Protein AF-A0A5P2X659-F1 (afdb_monomer)

Secondary structure (DSSP, 8-state):
-PBPPPPPP-TT--S-TTSBPPP---TTSPPPPTTSEEE-TTS-EEEPPSS------TTSPPPBTB-HHHHHHHTTPPPPP---EE-TTT--EESSTTS-HHHHHHHHHHHHHHHPEEEEETTT---TTS---GGGPPTT-EEEE-S-BTTB-SEEEEEEEE-STTS-EEEEEEPPHHHHHHHHHHHHHTT--

Nearest PDB structures (foldseek):
  1nty-assembly1_A  TM=2.775E-01  e=3.473E+00  Homo sapiens

Mean predicted aligned error: 12.76 Å

Sequence (193 aa):
MTKLDPNPRSPHADADPQYRHLFPAPLFFPAPQPGALALTGCMALAVVPDGPLSETSPDGELPEGLCPDCVAVMRGGEPPARPVTTCRVCSERTRHGGLCALCRQDAHETWWPVRADVVLSASDIELEGGDVLLQELAVGDRIEIEKQIGPVAPGLWVVTAVESEDSSRVRVRRLSREEIEALRGSACAQTSE

pLDDT: mean 79.39, std 14.47, range [38.81, 97.88]

Foldseek 3Di:
DDADQFFDDDPLWPDDRQAHFAAPPDPPDPDDDAQFWGQGLLRTTTGHHPDDRDDDDLPDDDHHRHDPQRNCSSVVHHHDDADWDAAPPPRDIDRRDRHHSVRSRVVSVLCRQQPDFDKDFQVQDPDPDPDDRLQPDDFQDKDAACPDGVPHHGAIKTFHAQDDPSSRITTIGHDHPVRVVVVVVVVVVVVPD

Structure (mmCIF, N/CA/C/O backbone):
data_AF-A0A5P2X659-F1
#
_entry.id   AF-A0A5P2X659-F1
#
loop_
_atom_site.group_PDB
_atom_site.id
_atom_site.type_symbol
_atom_site.label_atom_id
_atom_site.label_alt_id
_atom_site.label_comp_id
_atom_site.label_asym_id
_atom_site.label_entity_id
_atom_site.label_seq_id
_atom_site.pdbx_PDB_ins_code
_atom_site.Cartn_x
_atom_site.Cartn_y
_atom_site.Cartn_z
_atom_site.occupancy
_atom_site.B_iso_or_equiv
_atom_site.auth_seq_id
_atom_site.auth_comp_id
_atom_site.auth_asym_id
_atom_site.auth_atom_id
_atom_site.pdbx_PDB_model_num
ATOM 1 N N . MET A 1 1 ? 20.234 -18.737 -0.157 1.00 62.41 1 MET A N 1
ATOM 2 C CA . MET A 1 1 ? 19.973 -17.299 -0.382 1.00 62.41 1 MET A CA 1
ATOM 3 C C . MET A 1 1 ? 18.807 -16.871 0.491 1.00 62.41 1 MET A C 1
ATOM 5 O O . MET A 1 1 ? 17.954 -17.703 0.778 1.00 62.41 1 MET A O 1
ATOM 9 N N . THR A 1 2 ? 18.771 -15.620 0.946 1.00 77.19 2 THR A N 1
ATOM 10 C CA . THR A 1 2 ? 17.618 -15.104 1.699 1.00 77.19 2 THR A CA 1
ATOM 11 C C . THR A 1 2 ? 16.456 -14.894 0.734 1.00 77.19 2 THR A C 1
ATOM 13 O O . THR A 1 2 ? 16.598 -14.170 -0.251 1.00 77.19 2 THR A O 1
ATOM 16 N N . LYS A 1 3 ? 15.319 -15.540 0.995 1.00 84.38 3 LYS A N 1
ATOM 17 C CA . LYS A 1 3 ? 14.071 -15.296 0.269 1.00 84.38 3 LYS A CA 1
ATOM 18 C C . LYS A 1 3 ? 13.361 -14.111 0.911 1.00 84.38 3 LYS A C 1
ATOM 20 O O . LYS A 1 3 ? 13.166 -14.109 2.122 1.00 84.38 3 LYS A O 1
ATOM 25 N N . LEU A 1 4 ? 13.006 -13.111 0.112 1.00 85.75 4 LEU A N 1
ATOM 26 C CA . LEU A 1 4 ? 12.283 -11.942 0.600 1.00 85.75 4 LEU A CA 1
ATOM 27 C C . LEU A 1 4 ? 10.783 -12.215 0.641 1.00 85.75 4 LEU A C 1
ATOM 29 O O . LEU A 1 4 ? 10.212 -12.763 -0.306 1.00 85.75 4 LEU A O 1
ATOM 33 N N . ASP A 1 5 ? 10.147 -11.762 1.718 1.00 88.94 5 ASP A N 1
ATOM 34 C CA . ASP A 1 5 ? 8.694 -11.741 1.799 1.00 88.94 5 ASP A CA 1
ATOM 35 C C . ASP A 1 5 ? 8.111 -10.728 0.800 1.00 88.94 5 ASP A C 1
ATOM 37 O O . ASP A 1 5 ? 8.697 -9.647 0.609 1.00 88.94 5 ASP A O 1
ATOM 41 N N . PRO A 1 6 ? 6.958 -11.046 0.178 1.00 91.44 6 PRO A N 1
ATOM 42 C CA . PRO A 1 6 ? 6.250 -10.129 -0.705 1.00 91.44 6 PRO A CA 1
ATOM 43 C C . PRO A 1 6 ? 5.864 -8.819 -0.019 1.00 91.44 6 PRO A C 1
ATOM 45 O O . PRO A 1 6 ? 5.799 -8.722 1.208 1.00 91.44 6 PRO A O 1
ATOM 48 N N . ASN A 1 7 ? 5.550 -7.801 -0.820 1.00 91.25 7 ASN A N 1
ATOM 49 C CA . ASN A 1 7 ? 5.008 -6.558 -0.279 1.00 91.25 7 ASN A CA 1
ATOM 50 C C . ASN A 1 7 ? 3.661 -6.795 0.420 1.00 91.25 7 ASN A C 1
ATOM 52 O O . ASN A 1 7 ? 2.875 -7.648 -0.013 1.00 91.25 7 ASN A O 1
ATOM 56 N N . PRO A 1 8 ? 3.335 -6.003 1.456 1.00 90.56 8 PRO A N 1
ATOM 57 C CA . PRO A 1 8 ? 2.002 -6.023 2.026 1.00 90.56 8 PRO A CA 1
ATOM 58 C C . PRO A 1 8 ? 0.933 -5.762 0.959 1.00 90.56 8 PRO A C 1
ATOM 60 O O . PRO A 1 8 ? 1.115 -4.980 0.024 1.00 90.56 8 PRO A O 1
ATOM 63 N N . ARG A 1 9 ? -0.214 -6.431 1.093 1.00 91.06 9 ARG A N 1
ATOM 64 C CA . ARG A 1 9 ? -1.310 -6.270 0.133 1.00 91.06 9 ARG A CA 1
ATOM 65 C C . ARG A 1 9 ? -2.029 -4.944 0.344 1.00 91.06 9 ARG A C 1
ATOM 67 O O . ARG A 1 9 ? -2.278 -4.552 1.478 1.00 91.06 9 ARG A O 1
ATOM 74 N N . SER A 1 10 ? -2.460 -4.338 -0.757 1.00 92.00 10 SER A N 1
ATOM 75 C CA . SER A 1 10 ? -3.413 -3.230 -0.785 1.00 92.00 10 SER A CA 1
ATOM 76 C C . SER A 1 10 ? -4.328 -3.371 -2.000 1.00 92.00 10 SER A C 1
ATOM 78 O O . SER A 1 10 ? -3.814 -3.638 -3.085 1.00 92.00 10 SER A O 1
ATOM 80 N N . PRO A 1 11 ? -5.655 -3.168 -1.878 1.00 92.31 11 PRO A N 1
ATOM 81 C CA . PRO A 1 11 ? -6.545 -3.109 -3.038 1.00 92.31 11 PRO A CA 1
ATOM 82 C C . PRO A 1 11 ? -6.257 -1.880 -3.917 1.00 92.31 11 PRO A C 1
ATOM 84 O O . PRO A 1 11 ? -6.719 -1.800 -5.054 1.00 92.31 11 PRO A O 1
ATOM 87 N N . HIS A 1 12 ? -5.486 -0.923 -3.398 1.00 95.38 12 HIS A N 1
ATOM 88 C CA . HIS A 1 12 ? -5.063 0.283 -4.098 1.00 95.38 12 HIS A CA 1
ATOM 89 C C . HIS A 1 12 ? -3.643 0.174 -4.675 1.00 95.38 12 HIS A C 1
ATOM 91 O O . HIS A 1 12 ? -3.250 1.041 -5.456 1.00 95.38 12 HIS A O 1
ATOM 97 N N . ALA A 1 13 ? -2.904 -0.899 -4.374 1.00 95.38 13 ALA A N 1
ATOM 98 C CA . ALA A 1 13 ? -1.688 -1.263 -5.098 1.00 95.38 13 ALA A CA 1
ATOM 99 C C . ALA A 1 13 ? -2.042 -1.869 -6.469 1.00 95.38 13 ALA A C 1
ATOM 101 O O . ALA A 1 13 ? -3.103 -2.471 -6.641 1.00 95.38 13 ALA A O 1
ATOM 102 N N . ASP A 1 14 ? -1.171 -1.693 -7.460 1.00 95.44 14 ASP A N 1
ATOM 103 C CA . ASP A 1 14 ? -1.273 -2.337 -8.783 1.00 95.44 14 ASP A CA 1
ATOM 104 C C . ASP A 1 14 ? -0.012 -3.145 -9.147 1.00 95.44 14 ASP A C 1
ATOM 106 O O . ASP A 1 14 ? 0.144 -3.603 -10.284 1.00 95.44 14 ASP A O 1
ATOM 110 N N . ALA A 1 15 ? 0.886 -3.319 -8.178 1.00 95.38 15 ALA A N 1
ATOM 111 C CA . ALA A 1 15 ? 1.962 -4.293 -8.208 1.00 95.38 15 ALA A CA 1
ATOM 112 C C . ALA A 1 15 ? 1.442 -5.692 -7.847 1.00 95.38 15 ALA A C 1
ATOM 114 O O . ALA A 1 15 ? 0.506 -5.836 -7.059 1.00 95.38 15 ALA A O 1
ATOM 115 N N . ASP A 1 16 ? 2.074 -6.729 -8.398 1.00 94.56 16 ASP A N 1
ATOM 116 C CA . ASP A 1 16 ? 1.732 -8.114 -8.076 1.00 94.56 16 ASP A CA 1
ATOM 117 C C . ASP A 1 16 ? 2.042 -8.421 -6.593 1.00 94.56 16 ASP A C 1
ATOM 119 O O . ASP A 1 16 ? 3.208 -8.353 -6.193 1.00 94.56 16 ASP A O 1
ATOM 123 N N . PRO A 1 17 ? 1.039 -8.781 -5.771 1.00 89.75 17 PRO A N 1
ATOM 124 C CA . PRO A 1 17 ? 1.221 -9.018 -4.342 1.00 89.75 17 PRO A CA 1
ATOM 125 C C . PRO A 1 17 ? 1.980 -10.310 -4.004 1.00 89.75 17 PRO A C 1
ATOM 127 O O . PRO A 1 17 ? 2.199 -10.580 -2.825 1.00 89.75 17 PRO A O 1
ATOM 130 N N . GLN A 1 18 ? 2.312 -11.154 -4.985 1.00 92.88 18 GLN A N 1
ATOM 131 C CA . GLN A 1 18 ? 3.061 -12.395 -4.763 1.00 92.88 18 GLN A CA 1
ATOM 132 C C . GLN A 1 18 ? 4.575 -12.184 -4.711 1.00 92.88 18 GLN A C 1
ATOM 134 O O . GLN A 1 18 ? 5.297 -13.095 -4.308 1.00 92.88 18 GLN A O 1
ATOM 139 N N . TYR A 1 19 ? 5.054 -11.001 -5.094 1.00 94.50 19 TYR A N 1
ATOM 140 C CA . TYR A 1 19 ? 6.475 -10.700 -5.189 1.00 94.50 19 TYR A CA 1
ATOM 141 C C . TYR A 1 19 ? 6.881 -9.541 -4.286 1.00 94.50 19 TYR A C 1
ATOM 143 O O . TYR A 1 19 ? 6.082 -8.668 -3.937 1.00 94.50 19 TYR A O 1
ATOM 151 N N . ARG A 1 20 ? 8.171 -9.514 -3.949 1.00 92.88 20 ARG A N 1
ATOM 152 C CA . ARG A 1 20 ? 8.836 -8.334 -3.410 1.00 92.88 20 ARG A CA 1
ATOM 153 C C . ARG A 1 20 ? 9.219 -7.415 -4.568 1.00 92.88 20 ARG A C 1
ATOM 155 O O . ARG A 1 20 ? 10.013 -7.773 -5.435 1.00 92.88 20 ARG A O 1
ATOM 162 N N . HIS A 1 21 ? 8.656 -6.220 -4.596 1.00 92.25 21 HIS A N 1
ATOM 163 C CA . HIS A 1 21 ? 8.981 -5.173 -5.552 1.00 92.25 21 HIS A CA 1
ATOM 164 C C . HIS A 1 21 ? 10.042 -4.255 -4.965 1.00 92.25 21 HIS A C 1
ATOM 166 O O . HIS A 1 21 ? 9.987 -3.879 -3.793 1.00 92.25 21 HIS A O 1
ATOM 172 N N . LEU A 1 22 ? 11.021 -3.918 -5.797 1.00 79.00 22 LEU A N 1
ATOM 173 C CA . LEU A 1 22 ? 12.128 -3.061 -5.406 1.00 79.00 22 LEU A CA 1
ATOM 174 C C . LEU A 1 22 ? 11.691 -1.606 -5.457 1.00 79.00 22 LEU A C 1
ATOM 176 O O . LEU A 1 22 ? 11.082 -1.159 -6.435 1.00 79.00 22 LEU A O 1
ATOM 180 N N . PHE A 1 23 ? 12.043 -0.882 -4.404 1.00 72.19 23 PHE A N 1
ATOM 181 C CA . PHE A 1 23 ? 11.819 0.546 -4.311 1.00 72.19 23 PHE A CA 1
ATOM 182 C C . PHE A 1 23 ? 13.077 1.262 -4.790 1.00 72.19 23 PHE A C 1
ATOM 184 O O . PHE A 1 23 ? 14.139 1.062 -4.195 1.00 72.19 23 PHE A O 1
ATOM 191 N N . PRO A 1 24 ? 13.000 2.091 -5.841 1.00 62.00 24 PRO A N 1
ATOM 192 C CA . PRO A 1 24 ? 14.060 3.037 -6.106 1.00 62.00 24 PRO A CA 1
ATOM 193 C C . PRO A 1 24 ? 14.053 4.035 -4.945 1.00 62.00 24 PRO A C 1
ATOM 195 O O . PRO A 1 24 ? 13.166 4.878 -4.850 1.00 62.00 24 PRO A O 1
ATOM 198 N N . ALA A 1 25 ? 15.017 3.922 -4.039 1.00 56.09 25 ALA A N 1
ATOM 199 C CA . ALA A 1 25 ? 15.388 5.018 -3.161 1.00 56.09 25 ALA A CA 1
ATOM 200 C C . ALA A 1 25 ? 16.611 5.678 -3.805 1.00 56.09 25 ALA A C 1
ATOM 202 O O . ALA A 1 25 ? 17.727 5.180 -3.645 1.00 56.09 25 ALA A O 1
ATOM 203 N N . PRO A 1 26 ? 16.450 6.752 -4.602 1.00 53.16 26 PRO A N 1
ATOM 204 C CA . PRO A 1 26 ? 17.605 7.552 -4.958 1.00 53.16 26 PRO A CA 1
ATOM 205 C C . PRO A 1 26 ? 18.193 8.090 -3.653 1.00 53.16 26 PRO A C 1
ATOM 207 O O . PRO A 1 26 ? 17.446 8.591 -2.814 1.00 53.16 26 PRO A O 1
ATOM 210 N N . LEU A 1 27 ? 19.519 8.047 -3.514 1.00 54.94 27 LEU A N 1
ATOM 211 C CA . LEU A 1 27 ? 20.291 8.522 -2.350 1.00 54.94 27 LEU A CA 1
ATOM 212 C C . LEU A 1 27 ? 19.954 9.953 -1.865 1.00 54.94 27 LEU A C 1
ATOM 214 O O . LEU A 1 27 ? 20.421 10.362 -0.808 1.00 54.94 27 LEU A O 1
ATOM 218 N N . PHE A 1 28 ? 19.159 10.715 -2.622 1.00 52.16 28 PHE A N 1
ATOM 219 C CA . PHE A 1 28 ? 18.810 12.114 -2.373 1.00 52.16 28 PHE A CA 1
ATOM 220 C C . PHE A 1 28 ? 17.333 12.358 -2.022 1.00 52.16 28 PHE A C 1
ATOM 222 O O . PHE A 1 28 ? 16.962 13.506 -1.789 1.00 52.16 28 PHE A O 1
ATOM 229 N N . PHE A 1 29 ? 16.486 11.323 -1.983 1.00 56.31 29 PHE A N 1
ATOM 230 C CA . PHE A 1 29 ? 15.088 11.451 -1.557 1.00 56.31 29 PHE A CA 1
ATOM 231 C C . PHE A 1 29 ? 14.858 10.729 -0.226 1.00 56.31 29 PHE A C 1
ATOM 233 O O . PHE A 1 29 ? 15.478 9.692 0.018 1.00 56.31 29 PHE A O 1
ATOM 240 N N . PRO A 1 30 ? 13.971 11.251 0.643 1.00 63.84 30 PRO A N 1
ATOM 241 C CA . PRO A 1 30 ? 13.588 10.539 1.853 1.00 63.84 30 PRO A CA 1
ATOM 242 C C . PRO A 1 30 ? 13.015 9.169 1.481 1.00 63.84 30 PRO A C 1
ATOM 244 O O . PRO A 1 30 ? 12.212 9.054 0.551 1.00 63.84 30 PRO A O 1
ATOM 247 N N . ALA A 1 31 ? 13.443 8.132 2.203 1.00 72.25 31 ALA A N 1
ATOM 248 C CA . ALA A 1 31 ? 12.895 6.795 2.032 1.00 72.25 31 ALA A CA 1
ATOM 249 C C . ALA A 1 31 ? 11.373 6.836 2.265 1.00 72.25 31 ALA A C 1
ATOM 251 O O . ALA A 1 31 ? 10.919 7.510 3.198 1.00 72.25 31 ALA A O 1
ATOM 252 N N . PRO A 1 32 ? 10.574 6.155 1.428 1.00 77.62 32 PRO A N 1
ATOM 253 C CA . PRO A 1 32 ? 9.134 6.148 1.604 1.00 77.62 32 PRO A CA 1
ATOM 254 C C . PRO A 1 32 ? 8.781 5.450 2.925 1.00 77.62 32 PRO A C 1
ATOM 256 O O . PRO A 1 32 ? 9.448 4.500 3.338 1.00 77.62 32 PRO A O 1
ATOM 259 N N . GLN A 1 33 ? 7.749 5.950 3.602 1.00 82.62 33 GLN A N 1
ATOM 260 C CA . GLN A 1 33 ? 7.340 5.420 4.901 1.00 82.62 33 GLN A CA 1
ATOM 261 C C . GLN A 1 33 ? 6.769 4.002 4.755 1.00 82.62 33 GLN A C 1
ATOM 263 O O . GLN A 1 33 ? 6.018 3.754 3.804 1.00 82.62 33 GLN A O 1
ATOM 268 N N . PRO A 1 34 ? 7.075 3.080 5.688 1.00 86.62 34 PRO A N 1
ATOM 269 C CA . PRO A 1 34 ? 6.380 1.805 5.775 1.00 86.62 34 PRO A CA 1
ATOM 270 C C . PRO A 1 34 ? 4.862 1.972 5.762 1.00 86.62 34 PRO A C 1
ATOM 272 O O . PRO A 1 34 ? 4.316 2.907 6.347 1.00 86.62 34 PRO A O 1
ATOM 275 N N . GLY A 1 35 ? 4.182 1.082 5.048 1.00 87.12 35 GLY A N 1
ATOM 276 C CA . GLY A 1 35 ? 2.739 1.133 4.873 1.00 87.12 35 GLY A CA 1
ATOM 277 C C . GLY A 1 35 ? 2.232 2.164 3.863 1.00 87.12 35 GLY A C 1
ATOM 278 O O . GLY A 1 35 ? 1.031 2.215 3.663 1.00 87.12 35 GLY A O 1
ATOM 279 N N . ALA A 1 36 ? 3.080 2.959 3.201 1.00 90.81 36 ALA A N 1
ATOM 280 C CA . ALA A 1 36 ? 2.659 3.813 2.083 1.00 90.81 36 ALA A CA 1
ATOM 281 C C . ALA A 1 36 ? 2.704 3.060 0.740 1.00 90.81 36 ALA A C 1
ATOM 283 O O . ALA A 1 36 ? 3.424 2.069 0.608 1.00 90.81 36 ALA A O 1
ATOM 284 N N . LEU A 1 37 ? 2.000 3.540 -0.294 1.00 92.94 37 LEU A N 1
ATOM 285 C CA . LEU A 1 37 ? 2.257 3.112 -1.672 1.00 92.94 37 LEU A CA 1
ATOM 286 C C . LEU A 1 37 ? 3.450 3.879 -2.235 1.00 92.94 37 LEU A C 1
ATOM 288 O O . LEU A 1 37 ? 3.511 5.105 -2.176 1.00 92.94 37 LEU A O 1
ATOM 292 N N . ALA A 1 38 ? 4.368 3.155 -2.864 1.00 91.31 38 ALA A N 1
ATOM 293 C CA . ALA A 1 38 ? 5.489 3.750 -3.573 1.00 91.31 38 ALA A CA 1
ATOM 294 C C . ALA A 1 38 ? 5.652 3.138 -4.963 1.00 91.31 38 ALA A C 1
ATOM 296 O O . ALA A 1 38 ? 5.335 1.967 -5.195 1.00 91.31 38 ALA A O 1
ATOM 297 N N . LEU A 1 39 ? 6.138 3.964 -5.892 1.00 91.38 39 LEU A N 1
ATOM 298 C CA . LEU A 1 39 ? 6.450 3.547 -7.253 1.00 91.38 39 LEU A CA 1
ATOM 299 C C . LEU A 1 39 ? 7.660 2.610 -7.233 1.00 91.38 39 LEU A C 1
ATOM 301 O O . LEU A 1 39 ? 8.653 2.884 -6.564 1.00 91.38 39 LEU A O 1
ATOM 305 N N . THR A 1 40 ? 7.576 1.513 -7.972 1.00 91.81 40 THR A N 1
ATOM 306 C CA . THR A 1 40 ? 8.595 0.462 -8.021 1.00 91.81 40 THR A CA 1
ATOM 307 C C . THR A 1 40 ? 9.366 0.502 -9.338 1.00 91.81 40 THR A C 1
ATOM 309 O O . THR A 1 40 ? 8.977 1.191 -10.285 1.00 91.81 40 THR A O 1
ATOM 312 N N . GLY A 1 41 ? 10.442 -0.285 -9.435 1.00 88.81 41 GLY A N 1
ATOM 313 C CA . GLY A 1 41 ? 11.208 -0.422 -10.681 1.00 88.81 41 GLY A CA 1
ATOM 314 C C . GLY A 1 41 ? 10.352 -0.844 -11.885 1.00 88.81 41 GLY A C 1
ATOM 315 O O . GLY A 1 41 ? 10.545 -0.335 -12.982 1.00 88.81 41 GLY A O 1
ATOM 316 N N . CYS A 1 42 ? 9.336 -1.692 -11.689 1.00 92.88 42 CYS A N 1
ATOM 317 C CA . CYS A 1 42 ? 8.419 -2.114 -12.757 1.00 92.88 42 CYS A CA 1
ATOM 318 C C . CYS A 1 42 ? 7.284 -1.110 -13.051 1.00 92.88 42 CYS A C 1
ATOM 320 O O . CYS A 1 42 ? 6.304 -1.452 -13.725 1.00 92.88 42 CYS A O 1
ATOM 322 N N . MET A 1 43 ? 7.400 0.123 -12.542 1.00 92.06 43 MET A N 1
ATOM 323 C CA . MET A 1 43 ? 6.426 1.212 -12.689 1.00 92.06 43 MET A CA 1
ATOM 324 C C . MET A 1 43 ? 5.044 0.898 -12.095 1.00 92.06 43 MET A C 1
ATOM 326 O O . MET A 1 43 ? 4.046 1.521 -12.465 1.00 92.06 43 MET A O 1
ATOM 330 N N . ALA A 1 44 ? 4.976 -0.071 -11.184 1.00 94.19 44 ALA A N 1
ATOM 331 C CA . ALA A 1 44 ? 3.796 -0.365 -10.385 1.00 94.19 44 ALA A CA 1
ATOM 332 C C . ALA A 1 44 ? 3.867 0.362 -9.037 1.00 94.19 44 ALA A C 1
ATOM 334 O O . ALA A 1 44 ? 4.916 0.858 -8.641 1.00 94.19 44 ALA A O 1
ATOM 335 N N . LEU A 1 45 ? 2.759 0.392 -8.313 1.00 94.50 45 LEU A N 1
ATOM 336 C CA . LEU A 1 45 ? 2.655 0.846 -6.936 1.00 94.50 45 LEU A CA 1
ATOM 337 C C . LEU A 1 45 ? 2.548 -0.370 -6.025 1.00 94.50 45 LEU A C 1
ATOM 339 O O . LEU A 1 45 ? 1.615 -1.167 -6.155 1.00 94.50 45 LEU A O 1
ATOM 343 N N . ALA A 1 46 ? 3.485 -0.485 -5.089 1.00 94.69 46 ALA A N 1
ATOM 344 C CA . ALA A 1 46 ? 3.489 -1.506 -4.047 1.00 94.69 46 ALA A CA 1
ATOM 345 C C . ALA A 1 46 ? 3.495 -0.850 -2.664 1.00 94.69 46 ALA A C 1
ATOM 347 O O . ALA A 1 46 ? 4.010 0.257 -2.504 1.00 94.69 46 ALA A O 1
ATOM 348 N N . VAL A 1 47 ? 2.951 -1.545 -1.664 1.00 92.94 47 VAL A N 1
ATOM 349 C CA . VAL A 1 47 ? 3.018 -1.085 -0.271 1.00 92.94 47 VAL A CA 1
ATOM 350 C C . VAL A 1 47 ? 4.438 -1.261 0.257 1.00 92.94 47 VAL A C 1
ATOM 352 O O . VAL A 1 47 ? 5.026 -2.331 0.083 1.00 92.94 47 VAL A O 1
ATOM 355 N N . VAL A 1 48 ? 4.991 -0.245 0.911 1.00 90.19 48 VAL A N 1
ATOM 356 C CA . VAL A 1 48 ? 6.307 -0.308 1.557 1.00 90.19 48 VAL A CA 1
ATOM 357 C C . VAL A 1 48 ? 6.237 -1.237 2.779 1.00 90.19 48 VAL A C 1
ATOM 359 O O . VAL A 1 48 ? 5.371 -1.048 3.629 1.00 90.19 48 VAL A O 1
ATOM 362 N N . PRO A 1 49 ? 7.097 -2.264 2.882 1.00 86.00 49 PRO A N 1
ATOM 363 C CA . PRO A 1 49 ? 7.132 -3.157 4.037 1.00 86.00 49 PRO A CA 1
ATOM 364 C C . PRO A 1 49 ? 7.775 -2.487 5.261 1.00 86.00 49 PRO A C 1
ATOM 366 O O . PRO A 1 49 ? 8.611 -1.601 5.115 1.00 86.00 49 PRO A O 1
ATOM 369 N N . ASP A 1 50 ? 7.448 -2.982 6.458 1.00 78.31 50 ASP A N 1
ATOM 370 C CA . ASP A 1 50 ? 8.007 -2.505 7.739 1.00 78.31 50 ASP A CA 1
ATOM 371 C C . ASP A 1 50 ? 9.459 -2.951 7.984 1.00 78.31 50 ASP A C 1
ATOM 373 O O . ASP A 1 50 ? 10.163 -2.397 8.826 1.00 78.31 50 ASP A O 1
ATOM 377 N N . GLY A 1 51 ? 9.923 -3.961 7.243 1.00 67.81 51 GLY A N 1
ATOM 378 C CA . GLY A 1 51 ? 11.290 -4.470 7.329 1.00 67.81 51 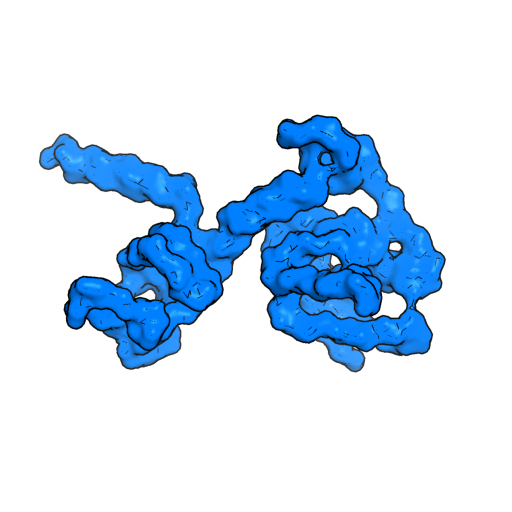GLY A CA 1
ATOM 379 C C . GLY A 1 51 ? 12.300 -3.624 6.543 1.00 67.81 51 GLY A C 1
ATOM 380 O O . GLY A 1 51 ? 11.927 -2.965 5.569 1.00 67.81 51 GLY A O 1
ATOM 381 N N . PRO A 1 52 ? 13.598 -3.693 6.899 1.00 64.00 52 PRO A N 1
ATOM 382 C CA . PRO A 1 52 ? 14.643 -2.968 6.191 1.00 64.00 52 PRO A CA 1
ATOM 383 C C . PRO A 1 52 ? 14.616 -3.307 4.699 1.00 64.00 52 PRO A C 1
ATOM 385 O O . PRO A 1 52 ? 14.510 -4.471 4.293 1.00 64.00 52 PRO A O 1
ATOM 388 N N . LEU A 1 53 ? 14.706 -2.271 3.868 1.00 66.69 53 LEU A N 1
ATOM 389 C CA . LEU A 1 53 ? 14.922 -2.437 2.441 1.00 66.69 53 LEU A CA 1
ATOM 390 C C . LEU A 1 53 ? 16.349 -2.956 2.266 1.00 66.69 53 LEU A C 1
ATOM 392 O O . LEU A 1 53 ? 17.308 -2.237 2.526 1.00 66.69 53 LEU A O 1
ATOM 396 N N . SER A 1 54 ? 16.494 -4.231 1.909 1.00 61.06 54 SER A N 1
ATOM 397 C CA . SER A 1 54 ? 17.812 -4.812 1.666 1.00 61.06 54 SER A CA 1
ATOM 398 C C . SER A 1 54 ? 18.471 -4.093 0.492 1.00 61.06 54 SER A C 1
ATOM 400 O O . SER A 1 54 ? 17.907 -4.066 -0.603 1.00 61.06 54 SER A O 1
ATOM 402 N N . GLU A 1 55 ? 19.655 -3.524 0.713 1.00 57.78 55 GLU A N 1
ATOM 403 C CA . GLU A 1 55 ? 20.480 -2.981 -0.363 1.00 57.78 55 GLU A CA 1
ATOM 404 C C . GLU A 1 55 ? 20.902 -4.132 -1.280 1.00 57.78 55 GLU A C 1
ATOM 406 O O . GLU A 1 55 ? 21.685 -5.006 -0.906 1.00 57.78 55 GLU A O 1
ATOM 411 N N . THR A 1 56 ? 20.340 -4.175 -2.483 1.00 62.97 56 THR A N 1
ATOM 412 C CA . THR A 1 56 ? 20.746 -5.127 -3.517 1.00 62.97 56 THR A CA 1
ATOM 413 C C . THR A 1 56 ? 21.721 -4.449 -4.466 1.00 62.97 56 THR A C 1
ATOM 415 O O . THR A 1 56 ? 21.363 -3.473 -5.123 1.00 62.97 56 THR A O 1
ATOM 418 N N . SER A 1 57 ? 22.947 -4.972 -4.546 1.00 63.19 57 SER A N 1
ATOM 419 C CA . SER A 1 57 ? 23.936 -4.523 -5.531 1.00 63.19 57 SER A CA 1
ATOM 420 C C . SER A 1 57 ? 23.502 -4.930 -6.950 1.00 63.19 57 SER A C 1
ATOM 422 O O . SER A 1 57 ? 23.103 -6.085 -7.128 1.00 63.19 57 SER A O 1
ATOM 424 N N . PRO A 1 58 ? 23.611 -4.047 -7.963 1.00 64.06 58 PRO A N 1
ATOM 425 C CA . PRO A 1 58 ? 23.310 -4.378 -9.360 1.00 64.06 58 PRO A CA 1
ATOM 426 C C . PRO A 1 58 ? 24.144 -5.548 -9.901 1.00 64.06 58 PRO A C 1
ATOM 428 O O . PRO A 1 58 ? 23.645 -6.351 -10.688 1.00 64.06 58 PRO A O 1
ATOM 431 N N . ASP A 1 59 ? 25.391 -5.661 -9.433 1.00 68.31 59 ASP A N 1
ATOM 432 C CA . ASP A 1 59 ? 26.361 -6.678 -9.858 1.00 68.31 59 ASP A CA 1
ATOM 433 C C . ASP A 1 59 ? 26.352 -7.926 -8.953 1.00 68.31 59 ASP A C 1
ATOM 435 O O . ASP A 1 59 ? 27.109 -8.873 -9.169 1.00 68.31 59 ASP A O 1
ATOM 439 N N . GLY A 1 60 ? 25.521 -7.919 -7.907 1.00 71.94 60 GLY A N 1
ATOM 440 C CA . GLY A 1 60 ? 25.421 -8.992 -6.925 1.00 71.94 60 GLY A CA 1
ATOM 441 C C . GLY A 1 60 ? 24.384 -10.055 -7.281 1.00 71.94 60 GLY A C 1
ATOM 442 O O . GLY A 1 60 ? 23.484 -9.859 -8.100 1.00 71.94 60 GLY A O 1
ATOM 443 N N . GLU A 1 61 ? 24.479 -11.199 -6.605 1.00 80.56 61 GLU A N 1
ATOM 444 C CA . GLU A 1 61 ? 23.417 -12.199 -6.635 1.00 80.56 61 GLU A CA 1
ATOM 445 C C . GLU A 1 61 ? 22.170 -11.638 -5.932 1.00 80.56 61 GLU A C 1
ATOM 447 O O . GLU A 1 61 ? 22.219 -11.217 -4.774 1.00 80.56 61 GLU A O 1
ATOM 452 N N . LEU A 1 62 ? 21.051 -11.580 -6.657 1.00 84.00 62 LEU A N 1
ATOM 453 C CA . LEU A 1 62 ? 19.812 -10.987 -6.159 1.00 84.00 62 LEU A CA 1
ATOM 454 C C . LEU A 1 62 ? 19.016 -12.005 -5.330 1.00 84.00 62 LEU A C 1
ATOM 456 O O . LEU A 1 62 ? 18.952 -13.172 -5.714 1.00 84.00 62 LEU A O 1
ATOM 460 N N . PRO A 1 63 ? 18.374 -11.588 -4.226 1.00 84.44 63 PRO A N 1
ATOM 461 C CA . PRO A 1 63 ? 17.599 -12.487 -3.382 1.00 84.44 63 PRO A CA 1
ATOM 462 C C . PRO A 1 63 ? 16.389 -13.082 -4.115 1.00 84.44 63 PRO A C 1
ATOM 464 O O . PRO A 1 63 ? 15.821 -12.488 -5.035 1.00 84.44 63 PRO A O 1
ATOM 467 N N . GLU A 1 64 ? 15.963 -14.260 -3.665 1.00 88.69 64 GLU A N 1
ATOM 468 C CA . GLU A 1 64 ? 14.764 -14.916 -4.187 1.00 88.69 64 GLU A CA 1
ATOM 469 C C . GLU A 1 64 ? 13.488 -14.162 -3.777 1.00 88.69 64 GLU A C 1
ATOM 471 O O . GLU A 1 64 ? 13.438 -13.500 -2.739 1.00 88.69 64 GLU A O 1
ATOM 476 N N . GLY A 1 65 ? 12.422 -14.305 -4.572 1.00 89.81 65 GLY A N 1
ATOM 477 C CA . GLY A 1 65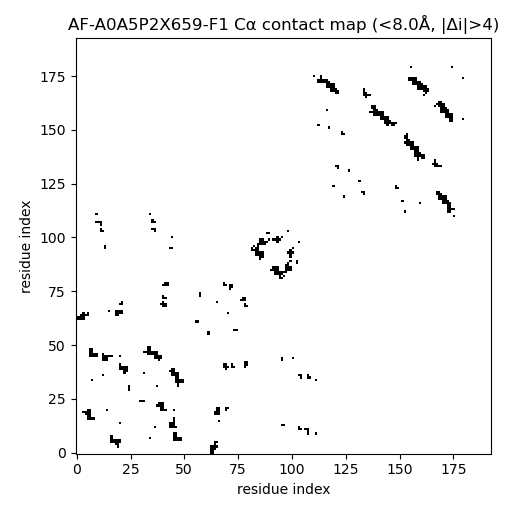 ? 11.112 -13.697 -4.294 1.00 89.81 65 GLY A CA 1
ATOM 478 C C . GLY A 1 65 ? 10.929 -12.281 -4.848 1.00 89.81 65 GLY A C 1
ATOM 479 O O . GLY A 1 65 ? 9.841 -11.716 -4.726 1.00 89.81 65 GLY A O 1
ATOM 480 N N . LEU A 1 66 ? 11.951 -11.716 -5.496 1.00 91.69 66 LEU A N 1
ATOM 481 C CA . LEU A 1 66 ? 11.842 -10.437 -6.194 1.00 91.69 66 LEU A CA 1
ATOM 482 C C . LEU A 1 66 ? 10.944 -10.522 -7.435 1.00 91.69 66 LEU A C 1
ATOM 484 O O . LEU A 1 66 ? 10.914 -11.532 -8.139 1.00 91.69 66 LEU A O 1
ATOM 488 N N . CYS A 1 67 ? 10.248 -9.425 -7.732 1.00 94.31 67 CYS A N 1
ATOM 489 C CA . CYS A 1 67 ? 9.474 -9.273 -8.959 1.00 94.31 67 CYS A CA 1
ATOM 490 C C . CYS A 1 67 ? 10.405 -9.360 -10.186 1.00 94.31 67 CYS A C 1
ATOM 492 O O . CYS A 1 67 ? 11.349 -8.564 -10.271 1.00 94.31 67 CYS A O 1
ATOM 494 N N . PRO A 1 68 ? 10.133 -10.255 -11.157 1.00 93.94 68 PRO A N 1
ATOM 495 C CA . PRO A 1 68 ? 10.973 -10.417 -12.345 1.00 93.94 68 PRO A CA 1
ATOM 496 C C . PRO A 1 68 ? 11.179 -9.122 -13.142 1.00 93.94 68 PRO A C 1
ATOM 498 O O . PRO A 1 68 ? 12.295 -8.834 -13.568 1.00 93.94 68 PRO A O 1
ATOM 501 N N . ASP A 1 69 ? 10.138 -8.297 -13.272 1.00 94.75 69 ASP A N 1
ATOM 502 C CA . ASP A 1 69 ? 10.220 -7.020 -13.990 1.00 94.75 69 ASP A CA 1
ATOM 503 C C . ASP A 1 69 ? 11.098 -6.003 -13.249 1.00 94.75 69 ASP A C 1
ATOM 505 O O . ASP A 1 69 ? 11.875 -5.276 -13.863 1.00 94.75 69 ASP A O 1
ATOM 509 N N . CYS A 1 70 ? 11.023 -5.965 -11.913 1.00 91.75 70 CYS A N 1
ATOM 510 C CA . CYS A 1 70 ? 11.899 -5.100 -11.118 1.00 91.75 70 CYS A CA 1
ATOM 511 C C . CYS A 1 70 ? 13.366 -5.537 -11.233 1.00 91.75 70 CYS A C 1
ATOM 513 O O . CYS A 1 70 ? 14.253 -4.690 -11.321 1.00 91.75 70 CYS A O 1
ATOM 515 N N . VAL A 1 71 ? 13.621 -6.850 -11.260 1.00 90.69 71 VAL A N 1
ATOM 516 C CA . VAL A 1 71 ? 14.962 -7.408 -11.486 1.00 90.69 71 VAL A CA 1
ATOM 517 C C . VAL A 1 71 ? 15.490 -7.026 -12.869 1.00 90.69 71 VAL A C 1
ATOM 519 O O . VAL A 1 71 ? 16.646 -6.622 -12.983 1.00 90.69 71 VAL A O 1
ATOM 522 N N . ALA A 1 72 ? 14.656 -7.115 -13.909 1.00 91.06 72 ALA A N 1
ATOM 523 C CA . ALA A 1 72 ? 15.034 -6.714 -15.261 1.00 91.06 72 ALA A CA 1
ATOM 524 C C . ALA A 1 72 ? 15.437 -5.232 -15.319 1.00 91.06 72 ALA A C 1
ATOM 526 O O . ALA A 1 72 ? 16.489 -4.907 -15.866 1.00 91.06 72 ALA A O 1
ATOM 527 N N . VAL A 1 73 ? 14.658 -4.351 -14.683 1.00 89.88 73 VAL A N 1
ATOM 528 C CA . VAL A 1 73 ? 14.952 -2.910 -14.621 1.00 89.88 73 VAL A CA 1
ATOM 529 C C . VAL A 1 73 ? 16.239 -2.617 -13.851 1.00 89.88 73 VAL A C 1
ATOM 531 O O . VAL A 1 73 ? 17.064 -1.839 -14.323 1.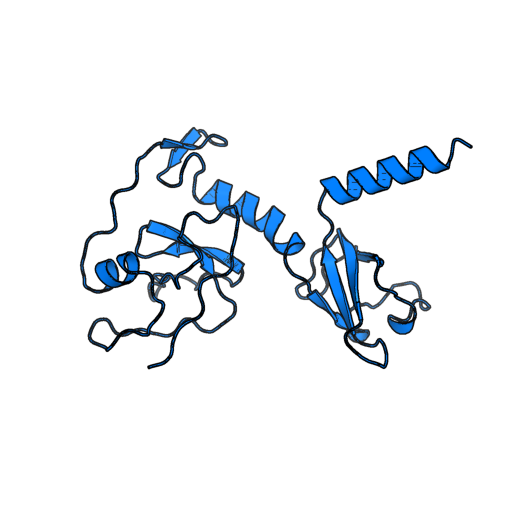00 89.88 73 VAL A O 1
ATOM 534 N N . MET A 1 74 ? 16.479 -3.276 -12.712 1.00 85.56 74 MET A N 1
ATOM 535 C CA . MET A 1 74 ? 17.744 -3.107 -11.977 1.00 85.56 74 MET A CA 1
ATOM 536 C C . MET A 1 74 ? 18.978 -3.519 -12.782 1.00 85.56 74 MET A C 1
ATOM 538 O O . MET A 1 74 ? 20.054 -2.967 -12.573 1.00 85.56 74 MET A O 1
ATOM 542 N N . ARG A 1 75 ? 18.829 -4.461 -13.716 1.00 87.25 75 ARG A N 1
ATOM 543 C CA . ARG A 1 75 ? 19.896 -4.895 -14.630 1.00 87.25 75 ARG A CA 1
ATOM 544 C C . ARG A 1 75 ? 20.021 -4.012 -15.879 1.00 87.25 75 ARG A C 1
ATOM 546 O O . ARG A 1 75 ? 20.687 -4.402 -16.834 1.00 87.25 75 ARG A O 1
ATOM 553 N N . GLY A 1 76 ? 19.378 -2.844 -15.889 1.00 87.88 76 GLY A N 1
ATOM 554 C CA . GLY A 1 76 ? 19.416 -1.884 -16.994 1.00 87.88 76 GLY A CA 1
ATOM 555 C C . GLY A 1 76 ? 18.371 -2.122 -18.087 1.00 87.88 76 GLY A C 1
ATOM 556 O O . GLY A 1 76 ? 18.456 -1.503 -19.144 1.00 87.88 76 GLY A O 1
ATOM 557 N N . GLY A 1 77 ? 17.400 -3.012 -17.862 1.00 90.44 77 GLY A N 1
ATOM 558 C CA . GLY A 1 77 ? 16.258 -3.195 -18.756 1.00 90.44 77 GLY A CA 1
ATOM 559 C C . GLY A 1 77 ? 15.235 -2.059 -18.660 1.00 90.44 77 GLY A C 1
ATOM 560 O O . GLY A 1 77 ? 15.212 -1.286 -17.702 1.00 90.44 77 GLY A O 1
ATOM 561 N N . GLU A 1 78 ? 14.344 -1.981 -19.647 1.00 90.75 78 GLU A N 1
ATOM 562 C CA . GLU A 1 78 ? 13.210 -1.055 -19.610 1.00 90.75 78 GLU A CA 1
ATOM 563 C C . GLU A 1 78 ? 12.037 -1.641 -18.805 1.00 90.75 78 GLU A C 1
ATOM 565 O O . GLU A 1 78 ? 11.796 -2.852 -18.851 1.00 90.75 78 GLU A O 1
ATOM 570 N N . PRO A 1 79 ? 11.275 -0.805 -18.077 1.00 88.88 79 PRO A N 1
ATOM 571 C CA . PRO A 1 79 ? 10.078 -1.262 -17.388 1.00 88.88 79 PRO A CA 1
ATOM 572 C C . PRO A 1 79 ? 8.990 -1.684 -18.386 1.00 88.88 79 PRO A C 1
ATOM 574 O O . PRO A 1 79 ? 8.893 -1.121 -19.481 1.00 88.88 79 PRO A O 1
ATOM 577 N N . PRO A 1 80 ? 8.106 -2.622 -18.003 1.00 90.00 80 PRO A N 1
ATOM 578 C CA . PRO A 1 80 ? 7.030 -3.075 -18.871 1.00 90.00 80 PRO A CA 1
ATOM 579 C C . PRO A 1 80 ? 6.107 -1.916 -19.265 1.00 90.00 80 PRO A C 1
ATOM 581 O O . PRO A 1 80 ? 5.716 -1.077 -18.445 1.00 90.00 80 PRO A O 1
ATOM 584 N N . ALA A 1 81 ? 5.713 -1.887 -20.539 1.00 90.00 81 ALA A N 1
ATOM 585 C CA . ALA A 1 81 ? 4.774 -0.895 -21.034 1.00 90.00 81 ALA A CA 1
ATOM 586 C C . ALA A 1 81 ? 3.395 -1.093 -20.385 1.00 90.00 81 ALA A C 1
ATOM 588 O O . ALA A 1 81 ? 2.768 -2.142 -20.512 1.00 90.00 81 ALA A O 1
ATOM 589 N N . ARG A 1 82 ? 2.900 -0.048 -19.717 1.00 88.06 82 ARG A N 1
ATOM 590 C CA . ARG A 1 82 ? 1.552 -0.010 -19.132 1.00 88.06 82 ARG A CA 1
ATOM 591 C C . ARG A 1 82 ? 0.632 0.899 -19.951 1.00 88.06 82 ARG A C 1
ATOM 593 O O . ARG A 1 82 ? 1.080 1.991 -20.334 1.00 88.06 82 ARG A O 1
ATOM 600 N N . PRO A 1 83 ? -0.627 0.491 -20.206 1.00 91.12 83 PRO A N 1
ATOM 601 C CA . PRO A 1 83 ? -1.585 1.307 -20.940 1.00 91.12 83 PRO A CA 1
ATOM 602 C C . PRO A 1 83 ? -1.839 2.618 -20.198 1.00 91.12 83 PRO A C 1
ATOM 604 O O . PRO A 1 83 ? -1.963 2.646 -18.973 1.00 91.12 83 PRO A O 1
ATOM 607 N N . VAL A 1 84 ? -1.910 3.711 -20.954 1.00 95.25 84 VAL A N 1
ATOM 608 C CA . VAL A 1 84 ? -2.230 5.026 -20.401 1.00 95.25 84 VAL A CA 1
ATOM 609 C C . VAL A 1 84 ? -3.737 5.223 -20.461 1.00 95.25 84 VAL A C 1
ATOM 611 O O . VAL A 1 84 ? -4.333 5.164 -21.534 1.00 95.25 84 VAL A O 1
ATOM 614 N N . THR A 1 85 ? -4.341 5.481 -19.311 1.00 95.50 85 THR A N 1
ATOM 615 C CA . THR A 1 85 ? -5.763 5.788 -19.156 1.00 95.50 85 THR A CA 1
ATOM 616 C C . THR A 1 85 ? -5.932 7.139 -18.463 1.00 95.50 85 THR A C 1
ATOM 618 O O . THR A 1 85 ? -4.956 7.807 -18.115 1.00 95.50 85 THR A O 1
ATOM 621 N N . THR A 1 86 ? -7.178 7.530 -18.217 1.00 97.75 86 THR A N 1
ATOM 622 C CA . THR A 1 86 ? -7.525 8.716 -17.427 1.00 97.75 86 THR A CA 1
ATOM 623 C C . THR A 1 86 ? -7.895 8.308 -16.001 1.00 97.75 86 THR A C 1
ATOM 625 O O . THR A 1 86 ? -8.534 7.274 -15.796 1.00 97.75 86 THR A O 1
ATOM 628 N N . CYS A 1 87 ? -7.477 9.088 -15.004 1.00 97.88 87 CYS A N 1
ATOM 629 C CA . CYS A 1 87 ? -7.886 8.913 -13.615 1.00 97.88 87 CYS A CA 1
ATOM 630 C C . CYS A 1 87 ? -9.368 9.265 -13.464 1.00 97.88 87 CYS A C 1
ATOM 632 O O . CYS A 1 87 ? -9.773 10.383 -13.764 1.00 97.88 87 CYS A O 1
ATOM 634 N N . ARG A 1 88 ? -10.175 8.344 -12.937 1.00 97.75 88 ARG A N 1
ATOM 635 C CA . ARG A 1 88 ? -11.619 8.553 -12.743 1.00 97.75 88 ARG A CA 1
ATOM 636 C C . ARG A 1 88 ? -11.984 9.560 -11.643 1.00 97.75 88 ARG A C 1
ATOM 638 O O . ARG A 1 88 ? -13.157 9.870 -11.499 1.00 97.75 88 ARG A O 1
ATOM 645 N N . VAL A 1 89 ? -11.008 10.025 -10.858 1.00 97.06 89 VAL A N 1
ATOM 646 C CA . VAL A 1 89 ? -11.214 10.984 -9.755 1.00 97.06 89 VAL A CA 1
ATOM 647 C C . VAL A 1 89 ? -10.788 12.391 -10.169 1.00 97.06 89 VAL A C 1
ATOM 649 O O . VAL A 1 89 ? -11.591 13.312 -10.111 1.00 97.06 89 VAL A O 1
ATOM 652 N N . CYS A 1 90 ? -9.542 12.560 -10.623 1.00 97.38 90 CYS A N 1
ATOM 653 C CA . CYS A 1 90 ? -8.978 13.878 -10.938 1.00 97.38 90 CYS A CA 1
ATOM 654 C C . CYS A 1 90 ? -8.776 14.150 -12.437 1.00 97.38 90 CYS A C 1
ATOM 656 O O . CYS A 1 90 ? -8.290 15.2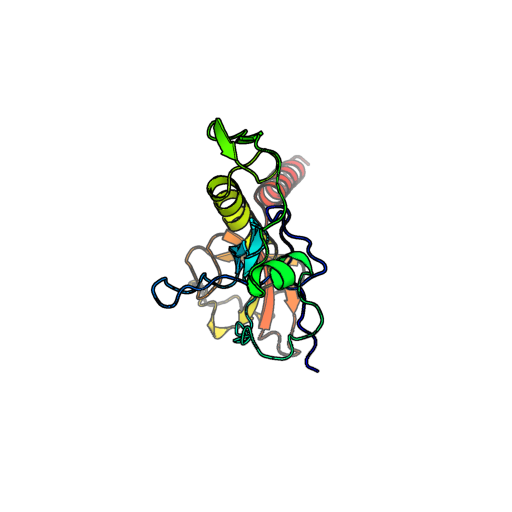13 -12.797 1.00 97.38 90 CYS A O 1
ATOM 658 N N . SER A 1 91 ? -9.132 13.214 -13.321 1.00 97.44 91 SER A N 1
ATOM 659 C CA . SER A 1 91 ? -8.963 13.326 -14.782 1.00 97.44 91 SER A CA 1
ATOM 660 C C . SER A 1 91 ? -7.519 13.403 -15.305 1.00 97.44 91 SER A C 1
ATOM 662 O O . SER A 1 91 ? -7.312 13.546 -16.508 1.00 97.44 91 SER A O 1
ATOM 664 N N . GLU A 1 92 ? -6.511 13.231 -14.448 1.00 96.56 92 GLU A N 1
ATOM 665 C CA . GLU A 1 92 ? -5.108 13.166 -14.871 1.00 96.56 92 GLU A CA 1
ATOM 666 C C . GLU A 1 92 ? -4.776 11.8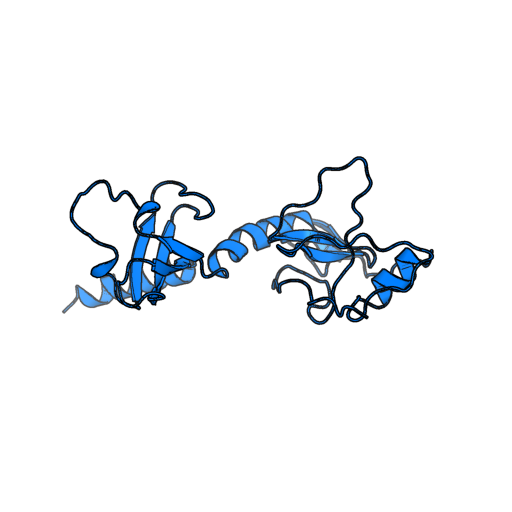93 -15.660 1.00 96.56 92 GLU A C 1
ATOM 668 O O . GLU A 1 92 ? -5.356 10.823 -15.438 1.00 96.56 92 GLU A O 1
ATOM 673 N N . ARG A 1 93 ? -3.786 11.979 -16.557 1.00 96.75 93 ARG A N 1
ATOM 674 C CA . ARG A 1 93 ? -3.267 10.798 -17.267 1.00 96.75 93 ARG A CA 1
ATOM 675 C C . ARG A 1 93 ? -2.554 9.868 -16.285 1.00 96.75 93 ARG A C 1
ATOM 677 O O . ARG A 1 93 ? -1.742 10.301 -15.475 1.00 96.75 93 ARG A O 1
ATOM 684 N N . THR A 1 94 ? -2.818 8.570 -16.382 1.00 95.38 94 THR A N 1
ATOM 685 C CA . THR A 1 94 ? -2.275 7.560 -15.461 1.00 95.38 94 THR A CA 1
ATOM 686 C C . THR A 1 94 ? -1.924 6.263 -16.177 1.00 95.38 94 THR A C 1
ATOM 688 O O . THR A 1 94 ? -2.504 5.935 -17.208 1.00 95.38 94 THR A O 1
ATOM 691 N N . ARG A 1 95 ? -0.986 5.503 -15.606 1.00 94.12 95 ARG A N 1
ATOM 692 C CA . ARG A 1 95 ? -0.649 4.127 -16.005 1.00 94.12 95 ARG A CA 1
ATOM 693 C C . ARG A 1 95 ? -1.185 3.068 -15.032 1.00 94.12 95 ARG A C 1
ATOM 695 O O . ARG A 1 95 ? -0.927 1.885 -15.222 1.00 94.12 95 ARG A O 1
ATOM 702 N N . HIS A 1 96 ? -1.944 3.480 -14.015 1.00 94.06 96 HIS A N 1
ATOM 703 C CA . HIS A 1 96 ? -2.365 2.624 -12.902 1.00 94.06 96 HIS A CA 1
ATOM 704 C C . HIS A 1 96 ? -3.861 2.285 -12.964 1.00 94.06 96 HIS A C 1
ATOM 706 O O . HIS A 1 96 ? -4.608 2.507 -12.009 1.00 94.06 96 HIS A O 1
ATOM 712 N N . GLY A 1 97 ? -4.334 1.782 -14.109 1.00 88.69 97 GLY A N 1
ATOM 713 C CA . GLY A 1 97 ? -5.660 1.157 -14.235 1.00 88.69 97 GLY A CA 1
ATOM 714 C C . GLY A 1 97 ? -6.842 2.026 -13.780 1.00 88.69 97 GLY A C 1
ATOM 715 O O . GLY A 1 97 ? -7.655 1.584 -12.972 1.00 88.69 97 GLY A O 1
ATOM 716 N N . GLY A 1 98 ? -6.927 3.271 -14.261 1.00 91.75 98 GLY A N 1
ATOM 717 C CA . GLY A 1 98 ? -8.073 4.158 -14.010 1.00 91.75 98 GLY A CA 1
ATOM 718 C C . GLY A 1 98 ? -8.016 5.010 -12.735 1.00 91.75 98 GLY A C 1
ATOM 719 O O . GLY A 1 98 ? -8.916 5.816 -12.516 1.00 91.75 98 GLY A O 1
ATOM 720 N N . LEU A 1 99 ? -6.967 4.903 -11.917 1.00 96.38 99 LEU A N 1
ATOM 721 C CA . LEU A 1 99 ? -6.643 5.871 -10.857 1.00 96.38 99 LEU A CA 1
ATOM 722 C C . LEU A 1 99 ? -5.198 6.349 -11.021 1.00 96.38 99 LEU A C 1
ATOM 724 O O . LEU A 1 99 ? -4.360 5.582 -11.485 1.00 96.38 99 LEU A O 1
ATOM 728 N N . CYS A 1 100 ? -4.883 7.602 -10.689 1.00 96.75 100 CYS A N 1
ATOM 729 C CA . CYS A 1 100 ? -3.494 8.074 -10.625 1.00 96.75 100 CYS A CA 1
ATOM 730 C C . CYS A 1 100 ? -2.818 7.628 -9.318 1.00 96.75 100 CYS A C 1
ATOM 732 O O . CYS A 1 100 ? -3.492 7.160 -8.400 1.00 96.75 100 CYS A O 1
ATOM 734 N N . ALA A 1 101 ? -1.491 7.759 -9.239 1.00 94.25 101 ALA A N 1
ATOM 735 C CA . ALA A 1 101 ? -0.731 7.348 -8.059 1.00 94.25 101 ALA A CA 1
ATOM 736 C C . ALA A 1 101 ? -1.164 8.094 -6.787 1.00 94.25 101 ALA A C 1
ATOM 738 O O . ALA A 1 101 ? -1.341 7.458 -5.754 1.00 94.25 101 ALA A O 1
ATOM 739 N N . LEU A 1 102 ? -1.430 9.402 -6.888 1.00 94.62 102 LEU A N 1
ATOM 740 C CA . LEU A 1 102 ? -1.898 10.216 -5.760 1.00 94.62 102 LEU A CA 1
ATOM 741 C C . LEU A 1 102 ? -3.276 9.763 -5.264 1.00 94.62 102 LEU A C 1
ATOM 743 O O . LEU A 1 102 ? -3.409 9.389 -4.110 1.00 94.62 102 LEU A O 1
ATOM 747 N N . CYS A 1 103 ? -4.276 9.646 -6.145 1.00 96.56 103 CYS A N 1
ATOM 748 C CA . CYS A 1 103 ? -5.599 9.168 -5.724 1.00 96.56 103 CYS A CA 1
ATOM 749 C C . CYS A 1 103 ? -5.580 7.723 -5.190 1.00 96.56 103 CYS A C 1
ATOM 751 O O . CYS A 1 103 ? -6.458 7.344 -4.417 1.00 96.56 103 CYS A O 1
ATOM 753 N N . ARG A 1 104 ? -4.616 6.889 -5.613 1.00 96.62 104 ARG A N 1
ATOM 754 C CA . ARG A 1 104 ? -4.400 5.558 -5.020 1.00 96.62 104 ARG A CA 1
ATOM 755 C C . ARG A 1 104 ? -3.802 5.661 -3.623 1.00 96.62 104 ARG A C 1
ATOM 757 O O . ARG A 1 104 ? -4.246 4.911 -2.762 1.00 96.62 104 ARG A O 1
ATOM 764 N N . GLN A 1 105 ? -2.844 6.560 -3.412 1.00 94.50 105 GLN A N 1
ATOM 765 C CA . GLN A 1 105 ? -2.267 6.824 -2.097 1.00 94.50 105 GLN A CA 1
ATOM 766 C C . GLN A 1 105 ? -3.336 7.337 -1.125 1.00 94.50 105 GLN A C 1
ATOM 768 O O . GLN A 1 105 ? -3.498 6.741 -0.071 1.00 94.50 105 GLN A O 1
ATOM 773 N N . ASP A 1 106 ? -4.150 8.320 -1.511 1.00 93.06 106 ASP A N 1
ATOM 774 C CA . ASP A 1 106 ? -5.217 8.855 -0.646 1.00 93.06 106 ASP A CA 1
ATOM 775 C C . ASP A 1 106 ? -6.230 7.765 -0.241 1.00 93.06 106 ASP A C 1
ATOM 777 O O . ASP A 1 106 ? -6.619 7.618 0.924 1.00 93.06 106 ASP A O 1
ATOM 781 N N . ALA A 1 107 ? -6.652 6.947 -1.214 1.00 91.69 107 ALA A N 1
ATOM 782 C CA . ALA A 1 107 ? -7.551 5.825 -0.959 1.00 91.69 107 ALA A CA 1
ATOM 783 C C . ALA A 1 107 ? -6.887 4.765 -0.067 1.00 91.69 107 ALA A C 1
ATOM 785 O O . ALA A 1 107 ? -7.523 4.203 0.825 1.00 91.69 107 ALA A O 1
ATOM 786 N N . HIS A 1 108 ? -5.593 4.519 -0.278 1.00 92.25 108 HIS A N 1
ATOM 787 C CA . HIS A 1 108 ? -4.810 3.614 0.540 1.00 92.25 108 HIS A CA 1
ATOM 788 C C . HIS A 1 108 ? -4.673 4.097 1.977 1.00 92.25 108 HIS A C 1
ATOM 790 O O . HIS A 1 108 ? -4.928 3.303 2.866 1.00 92.25 108 HIS A O 1
ATOM 796 N N . GLU A 1 109 ? -4.349 5.362 2.222 1.00 87.75 109 GLU A N 1
ATOM 797 C CA . GLU A 1 109 ? -4.238 5.932 3.570 1.00 87.75 109 GLU A CA 1
ATOM 798 C C . GLU A 1 109 ? -5.567 5.883 4.324 1.00 87.75 109 GLU A C 1
ATOM 800 O O . GLU A 1 109 ? -5.598 5.655 5.531 1.00 87.75 109 GLU A O 1
ATOM 805 N N . THR A 1 110 ? -6.682 6.018 3.605 1.00 86.00 110 THR A N 1
ATOM 806 C CA . THR A 1 110 ? -8.019 5.847 4.186 1.00 86.00 110 THR A CA 1
ATOM 807 C C . THR A 1 110 ? -8.271 4.392 4.598 1.00 86.00 110 THR A C 1
ATOM 809 O O . THR A 1 110 ? -8.866 4.125 5.641 1.00 86.00 110 THR A O 1
ATOM 812 N N . TRP A 1 111 ? -7.812 3.437 3.788 1.00 85.12 111 TRP A N 1
ATOM 813 C CA . TRP A 1 111 ? -8.032 2.006 3.994 1.00 85.12 111 TRP A CA 1
ATOM 814 C C . TRP A 1 111 ? -7.011 1.340 4.937 1.00 85.12 111 TRP A C 1
ATOM 816 O O . TRP A 1 111 ? -7.354 0.424 5.682 1.00 85.12 111 TRP A O 1
ATOM 826 N N . TRP A 1 112 ? -5.753 1.777 4.925 1.00 83.44 112 TRP A N 1
ATOM 827 C CA . TRP A 1 112 ? -4.615 1.098 5.549 1.00 83.44 112 TRP A CA 1
ATOM 828 C C . TRP A 1 112 ? -4.748 0.933 7.071 1.00 83.44 112 TRP A C 1
ATOM 830 O O . TRP A 1 112 ? -4.576 -0.191 7.551 1.00 83.44 112 TRP A O 1
ATOM 840 N N . PRO A 1 113 ? -5.165 1.959 7.841 1.00 70.19 113 PRO A N 1
ATOM 841 C CA . PRO A 1 113 ? -5.368 1.819 9.283 1.00 70.19 113 PRO A CA 1
ATOM 842 C C . PRO A 1 113 ? -6.491 0.840 9.658 1.00 70.19 113 PRO A C 1
ATOM 844 O O . PRO A 1 113 ? -6.505 0.320 10.764 1.00 70.19 113 PRO A O 1
ATOM 847 N N . VAL A 1 114 ? -7.442 0.586 8.752 1.00 63.50 114 VAL A N 1
ATOM 848 C CA . VAL A 1 114 ? -8.566 -0.353 8.957 1.00 63.50 114 VAL A CA 1
ATOM 849 C C . VAL A 1 114 ? -8.117 -1.807 8.804 1.00 63.50 114 VAL A C 1
ATOM 851 O O . VAL A 1 114 ? -8.755 -2.724 9.317 1.00 63.50 114 VAL A O 1
ATOM 854 N N . ARG A 1 115 ? -7.007 -2.039 8.101 1.00 66.00 115 ARG A N 1
ATOM 855 C CA . ARG A 1 115 ? -6.461 -3.373 7.848 1.00 66.00 115 ARG A CA 1
ATOM 856 C C . ARG A 1 115 ? -5.553 -3.868 8.971 1.00 66.00 115 ARG A C 1
ATOM 858 O O . ARG A 1 115 ? -5.469 -5.079 9.169 1.00 66.00 115 ARG A O 1
ATOM 865 N N . ALA A 1 116 ? -4.808 -2.970 9.607 1.00 62.91 116 ALA A N 1
ATOM 866 C CA . ALA A 1 116 ? -3.819 -3.350 10.601 1.00 62.91 116 ALA A CA 1
ATOM 867 C C . ALA A 1 116 ? -4.500 -3.600 11.948 1.00 62.91 116 ALA A C 1
ATOM 869 O O . ALA A 1 116 ? -5.061 -2.692 12.558 1.00 62.91 116 ALA A O 1
ATOM 870 N N . ASP A 1 117 ? -4.421 -4.846 12.400 1.00 68.56 117 ASP A N 1
ATOM 871 C CA . ASP A 1 117 ? -4.540 -5.154 13.812 1.00 68.56 117 ASP A CA 1
ATOM 872 C C . ASP A 1 117 ? -3.357 -4.490 14.541 1.00 68.56 117 ASP A C 1
ATOM 874 O O . ASP A 1 117 ? -2.198 -4.808 14.267 1.00 68.56 117 ASP A O 1
ATOM 878 N N . VAL A 1 118 ? -3.630 -3.553 15.444 1.00 73.50 118 VAL A N 1
ATOM 879 C CA . VAL A 1 118 ? -2.627 -2.907 16.294 1.00 73.50 1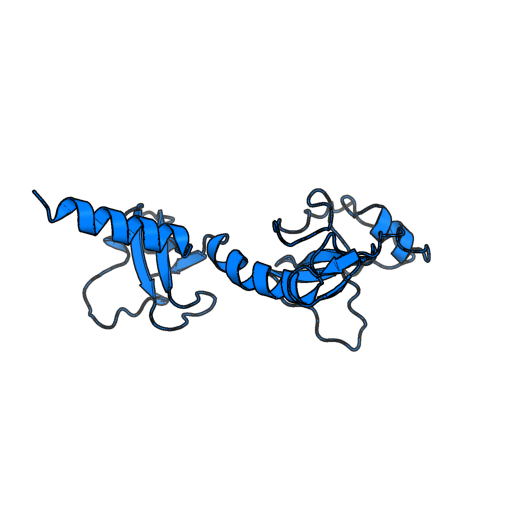18 VAL A CA 1
ATOM 880 C C . VAL A 1 118 ? -2.720 -3.490 17.694 1.00 73.50 118 VAL A C 1
ATOM 882 O O . VAL A 1 118 ? -3.812 -3.690 18.210 1.00 73.50 118 VAL A O 1
ATOM 885 N N . VAL A 1 119 ? -1.581 -3.761 18.326 1.00 78.06 119 VAL A N 1
ATOM 886 C CA . VAL A 1 119 ? -1.556 -4.164 19.734 1.00 78.06 119 VAL A CA 1
ATOM 887 C C . VAL A 1 119 ? -1.449 -2.914 20.595 1.00 78.06 119 VAL A C 1
ATOM 889 O O . VAL A 1 119 ? -0.440 -2.216 20.531 1.00 78.06 119 VAL A O 1
ATOM 892 N N . LEU A 1 120 ? -2.475 -2.655 21.396 1.00 75.62 120 LEU A N 1
ATOM 893 C CA . LEU A 1 120 ? -2.479 -1.633 22.435 1.00 75.62 120 LEU A CA 1
ATOM 894 C C . LEU A 1 120 ? -2.063 -2.258 23.764 1.00 75.62 120 LEU A C 1
ATOM 896 O O . LEU A 1 120 ? -2.529 -3.344 24.118 1.00 75.62 120 LEU A O 1
ATOM 900 N N . SER A 1 121 ? -1.186 -1.577 24.496 1.00 74.06 121 SER A N 1
ATOM 901 C CA . SER A 1 121 ? -0.856 -1.909 25.881 1.00 74.06 121 SER A CA 1
ATOM 902 C C . SER A 1 121 ? -1.585 -0.989 26.856 1.00 74.06 121 SER A C 1
ATOM 904 O O . SER A 1 121 ? -2.014 0.105 26.491 1.00 74.06 121 SER A O 1
ATOM 906 N N . ALA A 1 122 ? -1.707 -1.416 28.116 1.00 67.94 122 ALA A N 1
ATOM 907 C CA . ALA A 1 122 ? -2.381 -0.621 29.152 1.00 67.94 122 ALA A CA 1
ATOM 908 C C . ALA A 1 122 ? -1.718 0.749 29.354 1.00 67.94 122 ALA A C 1
ATOM 910 O O . ALA A 1 122 ? -2.374 1.708 29.738 1.00 67.94 122 ALA A O 1
ATOM 911 N N . SER A 1 123 ? -0.427 0.839 29.040 1.00 65.56 123 SER A N 1
ATOM 912 C CA . SER A 1 123 ? 0.371 2.060 29.088 1.00 65.56 123 SER A CA 1
ATOM 913 C C . SER A 1 123 ? 0.043 3.050 27.966 1.00 65.56 123 SER A C 1
ATOM 915 O O . SER A 1 123 ? 0.352 4.228 28.098 1.00 65.56 123 SER A O 1
ATOM 917 N N . ASP A 1 124 ? -0.522 2.578 26.849 1.00 63.69 124 ASP A N 1
ATOM 918 C CA . ASP A 1 124 ? -0.832 3.420 25.689 1.00 63.69 124 ASP A CA 1
ATOM 919 C C . ASP A 1 124 ? -2.176 4.140 25.863 1.00 63.69 124 ASP A C 1
ATOM 921 O O . ASP A 1 124 ? -2.388 5.209 25.297 1.00 63.69 124 ASP A O 1
ATOM 925 N N . ILE A 1 125 ? -3.088 3.569 26.654 1.00 64.25 125 ILE A N 1
ATOM 926 C CA . ILE A 1 125 ? -4.439 4.091 26.840 1.00 64.25 125 ILE A CA 1
ATOM 927 C C . ILE A 1 125 ? -4.569 4.699 28.240 1.00 64.25 125 ILE A C 1
ATOM 929 O O . ILE A 1 125 ? -5.087 4.076 29.164 1.00 64.25 125 ILE A O 1
ATOM 933 N N . GLU A 1 126 ? -4.136 5.948 28.403 1.00 55.19 126 GLU A N 1
ATOM 934 C CA . GLU A 1 126 ? -4.606 6.767 29.525 1.00 55.19 126 GLU A CA 1
ATOM 935 C C . GLU A 1 126 ? -6.057 7.174 29.237 1.00 55.19 126 GLU A C 1
ATOM 937 O O . GLU A 1 126 ? -6.330 8.188 28.596 1.00 55.19 126 GLU A O 1
ATOM 942 N N . LEU A 1 127 ? -7.016 6.345 29.654 1.00 56.44 127 LEU A N 1
ATOM 943 C CA . LEU A 1 127 ? -8.422 6.734 29.628 1.00 56.44 127 LEU A CA 1
ATOM 944 C C . LEU A 1 127 ? -8.613 7.857 30.656 1.00 56.44 127 LEU A C 1
ATOM 946 O O . LEU A 1 127 ? -8.395 7.642 31.848 1.00 56.44 127 LEU A O 1
ATOM 950 N N . GLU A 1 128 ? -9.064 9.040 30.220 1.00 46.09 128 GLU A N 1
ATOM 951 C CA . GLU A 1 128 ? -9.357 10.217 31.072 1.00 46.09 128 GLU A CA 1
ATOM 952 C C . GLU A 1 128 ? -10.469 9.974 32.129 1.00 46.09 128 GLU A C 1
ATOM 954 O O . GLU A 1 128 ? -10.939 10.901 32.784 1.00 46.09 128 GLU A O 1
ATOM 959 N N . GLY A 1 129 ? -10.869 8.723 32.352 1.00 45.69 129 GLY A N 1
ATOM 960 C CA . GLY A 1 129 ? -11.865 8.310 33.328 1.00 45.69 129 GLY A CA 1
ATOM 961 C C . GLY A 1 129 ? -11.493 7.021 34.053 1.00 45.69 129 GLY A C 1
ATOM 962 O O . GLY A 1 129 ? -12.333 6.142 34.107 1.00 45.69 129 GLY A O 1
ATOM 963 N N . GLY A 1 130 ? -10.256 6.888 34.546 1.00 44.38 130 GLY A N 1
ATOM 964 C CA . GLY A 1 130 ? -9.877 6.156 35.772 1.00 44.38 130 GLY A CA 1
ATOM 965 C C . GLY A 1 130 ? -10.194 4.660 35.969 1.00 44.38 130 GLY A C 1
ATOM 966 O O . GLY A 1 130 ? -9.515 4.057 36.791 1.00 44.38 130 GLY A O 1
ATOM 967 N N . ASP A 1 131 ? -11.139 4.043 35.256 1.00 45.19 131 ASP A N 1
ATOM 968 C CA . ASP A 1 131 ? -11.786 2.810 35.728 1.00 45.19 131 ASP A CA 1
ATOM 969 C C . ASP A 1 131 ? -11.936 1.691 34.683 1.00 45.19 131 ASP A C 1
ATOM 971 O O . ASP A 1 131 ? -12.282 0.582 35.071 1.00 45.19 131 ASP A O 1
ATOM 975 N N . VAL A 1 132 ? -11.634 1.894 33.392 1.00 51.34 132 VAL A N 1
ATOM 976 C CA . VAL A 1 132 ? -11.618 0.761 32.440 1.00 51.34 132 VAL A CA 1
ATOM 977 C C . VAL A 1 132 ? -10.192 0.254 32.285 1.00 51.34 132 VAL A C 1
ATOM 979 O O . VAL A 1 132 ? -9.407 0.728 31.463 1.00 51.34 132 VAL A O 1
ATOM 982 N N . LEU A 1 133 ? -9.842 -0.728 33.108 1.00 60.31 133 LEU A N 1
ATOM 983 C CA . LEU A 1 133 ? -8.634 -1.517 32.906 1.00 60.31 133 LEU A CA 1
ATOM 984 C C . LEU A 1 133 ? -8.782 -2.253 31.567 1.00 60.31 133 LEU A C 1
ATOM 986 O O . LEU A 1 133 ? -9.821 -2.859 31.318 1.00 60.31 133 LEU A O 1
ATOM 990 N N . LEU A 1 134 ? -7.735 -2.297 30.732 1.00 63.78 134 LEU A N 1
ATOM 991 C CA . LEU A 1 134 ? -7.696 -3.194 29.558 1.00 63.78 134 LEU A CA 1
ATOM 992 C C . LEU A 1 134 ? -8.091 -4.644 29.901 1.00 63.78 134 LEU A C 1
ATOM 994 O O . LEU A 1 134 ? -8.547 -5.385 29.036 1.00 63.78 134 LEU A O 1
ATOM 998 N N . GLN A 1 135 ? -7.953 -5.015 31.177 1.00 63.50 135 GLN A N 1
ATOM 999 C CA . GLN A 1 135 ? -8.374 -6.282 31.762 1.00 63.50 135 GLN A CA 1
ATOM 1000 C C . GLN A 1 135 ? -9.870 -6.581 31.639 1.00 63.50 135 GLN A C 1
ATOM 1002 O O . GLN A 1 135 ? -10.246 -7.750 31.672 1.00 63.50 135 GLN A O 1
ATOM 1007 N N . GLU A 1 136 ? -10.710 -5.559 31.489 1.00 72.19 136 GLU A N 1
ATOM 1008 C CA . GLU A 1 136 ? -12.159 -5.710 31.345 1.00 72.19 136 GLU A CA 1
ATOM 1009 C C . GLU A 1 136 ? -12.604 -5.813 29.884 1.00 72.19 136 GLU A C 1
ATOM 1011 O O . GLU A 1 136 ? 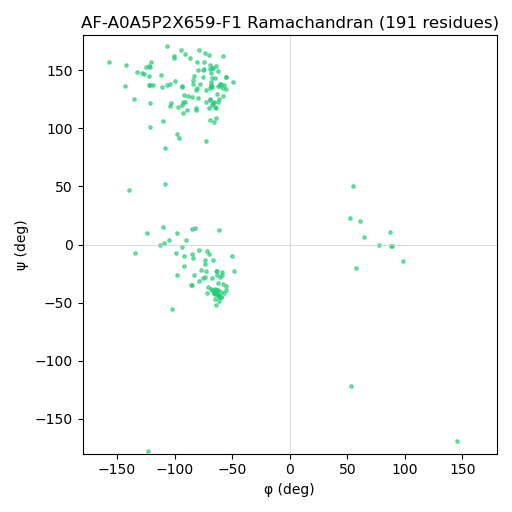-13.760 -6.144 29.628 1.00 72.19 136 GLU A O 1
ATOM 1016 N N . LEU A 1 137 ? -11.702 -5.564 28.928 1.00 77.50 137 LEU A N 1
ATOM 1017 C CA . LEU A 1 137 ? -12.036 -5.626 27.513 1.00 77.50 137 LEU A CA 1
ATOM 1018 C C . LEU A 1 137 ? -12.055 -7.069 27.007 1.00 77.50 137 LEU A C 1
ATOM 1020 O O . LEU A 1 137 ? -11.075 -7.812 27.093 1.00 77.50 137 LEU A O 1
ATOM 1024 N N . ALA A 1 138 ? -13.169 -7.439 26.396 1.00 81.44 138 ALA A N 1
ATOM 1025 C CA . ALA A 1 138 ? -13.360 -8.684 25.683 1.00 81.44 138 ALA A CA 1
ATOM 1026 C C . ALA A 1 138 ? -13.231 -8.487 24.167 1.00 81.44 138 ALA A C 1
ATOM 1028 O O . ALA A 1 138 ? -13.357 -7.393 23.616 1.00 81.44 138 ALA A O 1
ATOM 1029 N N . VAL A 1 139 ? -13.018 -9.593 23.452 1.00 82.44 139 VAL A N 1
ATOM 1030 C CA . VAL A 1 139 ? -13.100 -9.599 21.987 1.00 82.44 139 VAL A CA 1
ATOM 1031 C C .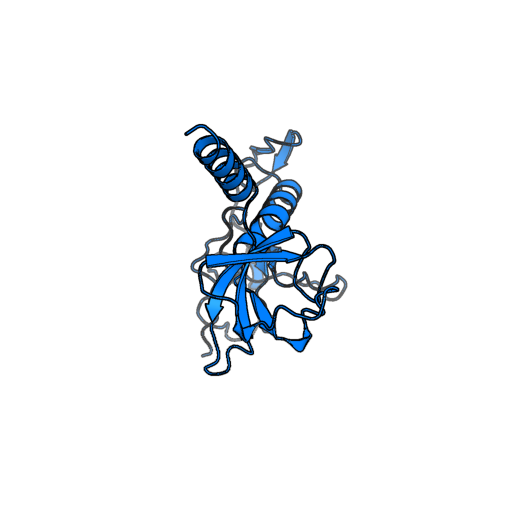 VAL A 1 139 ? -14.491 -9.134 21.552 1.00 82.44 139 VAL A C 1
ATOM 1033 O O . VAL A 1 139 ? -15.500 -9.687 21.986 1.00 82.44 139 VAL A O 1
ATOM 1036 N N . GLY A 1 140 ? -14.533 -8.143 20.664 1.00 83.56 140 GLY A N 1
ATOM 1037 C CA . GLY A 1 140 ? -15.758 -7.479 20.217 1.00 83.56 140 GLY A CA 1
ATOM 1038 C C . GLY A 1 140 ? -16.051 -6.153 20.920 1.00 83.56 140 GLY A C 1
ATOM 1039 O O . GLY A 1 140 ? -16.858 -5.375 20.397 1.00 83.56 140 GLY A O 1
ATOM 1040 N N . ASP A 1 141 ? -15.371 -5.855 22.031 1.00 84.75 141 ASP A N 1
ATOM 1041 C CA . ASP A 1 141 ? -15.506 -4.567 22.704 1.00 84.75 141 ASP A CA 1
ATOM 1042 C C . ASP A 1 141 ? -14.939 -3.436 21.856 1.00 84.75 141 ASP A C 1
ATOM 1044 O O . ASP A 1 141 ? -14.054 -3.619 21.012 1.00 84.75 141 ASP A O 1
ATOM 1048 N N . ARG A 1 142 ? -15.504 -2.246 22.058 1.00 85.56 142 ARG A N 1
ATOM 1049 C CA . ARG A 1 142 ? -15.236 -1.070 21.234 1.00 85.56 142 ARG A CA 1
ATOM 1050 C C . ARG A 1 142 ? -14.473 -0.042 22.039 1.00 85.56 142 ARG A C 1
ATOM 1052 O O . ARG A 1 142 ? -14.850 0.266 23.164 1.00 85.56 142 ARG A O 1
ATOM 1059 N N . ILE A 1 143 ? -13.450 0.522 21.416 1.00 82.44 143 ILE A N 1
ATOM 1060 C CA . ILE A 1 143 ? -12.615 1.562 22.003 1.00 82.44 143 ILE A CA 1
ATOM 1061 C C . ILE A 1 143 ? -12.699 2.779 21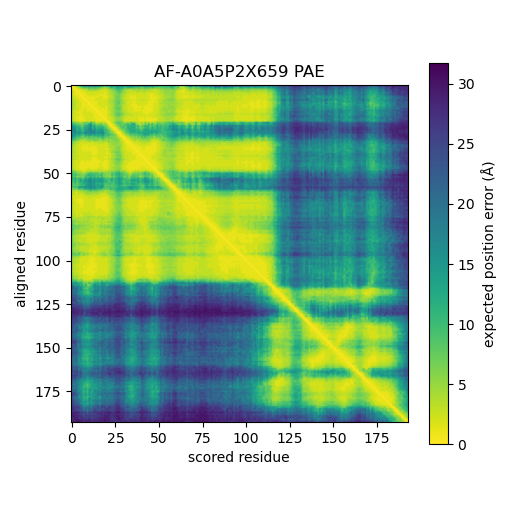.092 1.00 82.44 143 ILE A C 1
ATOM 1063 O O . ILE A 1 143 ? -12.388 2.696 19.901 1.00 82.44 143 ILE A O 1
ATOM 1067 N N . GLU A 1 144 ? -13.144 3.906 21.635 1.00 84.00 144 GLU A N 1
ATOM 1068 C CA . GLU A 1 144 ? -13.069 5.190 20.946 1.00 84.00 144 GLU A CA 1
ATOM 1069 C C . GLU A 1 144 ? -11.774 5.891 21.345 1.00 84.00 144 GLU A C 1
ATOM 1071 O O . GLU A 1 144 ? -11.491 6.096 22.522 1.00 84.00 144 GLU A O 1
ATOM 1076 N N . ILE A 1 145 ? -10.962 6.218 20.345 1.00 79.31 145 ILE A N 1
ATOM 1077 C CA . ILE A 1 145 ? -9.689 6.904 20.523 1.00 79.31 145 ILE A CA 1
ATOM 1078 C C . ILE A 1 145 ? -9.865 8.309 19.964 1.00 79.31 145 ILE A C 1
ATOM 1080 O O . ILE A 1 145 ? -9.947 8.501 18.752 1.00 79.31 145 ILE A O 1
ATOM 1084 N N . GLU A 1 146 ? -9.958 9.298 20.847 1.00 76.00 146 GLU A N 1
ATOM 1085 C CA . GLU A 1 146 ? -10.220 10.688 20.453 1.00 76.00 146 GLU A CA 1
ATOM 1086 C C . GLU A 1 146 ? -8.971 11.402 19.921 1.00 76.00 146 GLU A C 1
ATOM 1088 O O . GLU A 1 146 ? -9.056 12.277 19.056 1.00 76.00 146 GLU A O 1
ATOM 1093 N N . LYS A 1 147 ? -7.792 11.030 20.430 1.00 71.56 147 LYS A N 1
ATOM 1094 C CA . LYS A 1 147 ? -6.498 11.643 20.103 1.00 71.56 147 LYS A CA 1
ATOM 1095 C C . LYS A 1 147 ? -5.525 10.578 19.623 1.00 71.56 147 LYS A C 1
ATOM 1097 O O . LYS A 1 147 ? -5.643 9.417 19.985 1.00 71.56 147 LYS A O 1
ATOM 1102 N N . GLN A 1 148 ? -4.568 10.970 18.789 1.00 68.88 148 GLN A N 1
ATOM 1103 C CA . GLN A 1 148 ? -3.568 10.037 18.282 1.00 68.88 148 GLN A CA 1
ATOM 1104 C C . GLN A 1 148 ? -2.711 9.490 19.433 1.00 68.88 148 GLN A C 1
ATOM 1106 O O . GLN A 1 148 ? -2.153 10.269 20.203 1.00 68.88 148 GLN A O 1
ATOM 1111 N N . ILE A 1 149 ? -2.574 8.165 19.500 1.00 67.62 149 ILE A N 1
ATOM 1112 C CA . ILE A 1 149 ? -1.764 7.453 20.495 1.00 67.62 149 ILE A CA 1
ATOM 1113 C C . ILE A 1 149 ? -0.715 6.634 19.739 1.00 67.62 149 ILE A C 1
ATOM 1115 O O . ILE A 1 149 ? -1.020 5.592 19.159 1.00 67.62 149 ILE A O 1
ATOM 1119 N N . GLY A 1 150 ? 0.525 7.126 19.681 1.00 68.75 150 GLY A N 1
ATOM 1120 C CA . GLY A 1 150 ? 1.601 6.476 18.924 1.00 68.75 150 GLY A CA 1
ATOM 1121 C C . GLY A 1 150 ? 1.210 6.213 17.452 1.00 68.75 150 GLY A C 1
ATOM 1122 O O . GLY A 1 150 ? 0.889 7.171 16.736 1.00 68.75 150 GLY A O 1
ATOM 1123 N N . PRO A 1 151 ? 1.227 4.948 16.974 1.00 59.81 151 PRO A N 1
ATOM 1124 C CA . PRO A 1 151 ? 0.807 4.589 15.615 1.00 59.81 151 PRO A CA 1
ATOM 1125 C C . PRO A 1 151 ? -0.723 4.519 15.432 1.00 59.81 151 PRO A C 1
ATOM 1127 O O . PRO A 1 151 ? -1.197 4.292 14.319 1.00 59.81 151 PRO A O 1
ATOM 1130 N N . VAL A 1 152 ? -1.507 4.685 16.501 1.00 70.50 152 VAL A N 1
ATOM 1131 C CA . VAL A 1 152 ? -2.962 4.506 16.491 1.00 70.50 152 VAL A CA 1
ATOM 1132 C C . VAL A 1 152 ? -3.660 5.831 16.220 1.00 70.50 152 VAL A C 1
ATOM 1134 O O . VAL A 1 152 ? -3.614 6.772 17.015 1.00 70.50 152 VAL A O 1
ATOM 1137 N N . ALA A 1 153 ? -4.304 5.907 15.056 1.00 71.31 153 ALA A N 1
ATOM 1138 C CA . ALA A 1 153 ? -5.055 7.079 14.629 1.00 71.31 153 ALA A CA 1
ATOM 1139 C C . ALA A 1 153 ? -6.401 7.206 15.377 1.00 71.31 153 ALA A C 1
ATOM 1141 O O . ALA A 1 153 ? -7.022 6.185 15.694 1.00 71.31 153 ALA A O 1
ATOM 1142 N N . PRO A 1 154 ? -6.912 8.437 15.572 1.00 78.25 154 PRO A N 1
ATOM 1143 C CA . PRO A 1 154 ? -8.228 8.654 16.161 1.00 78.25 154 PRO A CA 1
ATOM 1144 C C . PRO A 1 154 ? -9.356 7.923 15.424 1.00 78.25 154 PRO A C 1
ATOM 1146 O O . PRO A 1 154 ? -9.361 7.830 14.191 1.00 78.25 154 PRO A O 1
ATOM 1149 N N . GLY A 1 155 ? -10.348 7.435 16.160 1.00 82.25 155 GLY A N 1
ATOM 1150 C CA . GLY A 1 155 ? -11.543 6.798 15.613 1.00 82.25 155 GLY A CA 1
ATOM 1151 C C . GLY A 1 155 ? -12.071 5.663 16.480 1.00 82.25 155 GLY A C 1
ATOM 1152 O O . GLY A 1 155 ? -11.637 5.475 17.612 1.00 82.25 155 GLY A O 1
ATOM 1153 N N . LEU A 1 156 ? -13.011 4.898 15.920 1.00 84.00 156 LEU A N 1
ATOM 1154 C CA . LEU A 1 156 ? -13.600 3.742 16.586 1.00 84.00 156 LEU A CA 1
ATOM 1155 C C . LEU A 1 156 ? -12.824 2.473 16.226 1.00 84.00 156 LEU A C 1
ATOM 1157 O O . LEU A 1 156 ? -12.614 2.176 15.048 1.00 84.00 156 LEU A O 1
ATOM 1161 N N . TRP A 1 157 ? -12.424 1.726 17.243 1.00 86.06 157 TRP A N 1
ATOM 1162 C CA . TRP A 1 157 ? -11.665 0.487 17.141 1.00 86.06 157 TRP A CA 1
ATOM 1163 C C . TRP A 1 157 ? -12.437 -0.652 17.806 1.00 86.06 157 TRP A C 1
ATOM 1165 O O . TRP A 1 157 ? -13.255 -0.416 18.693 1.00 86.06 157 TRP A O 1
ATOM 1175 N N . VAL A 1 158 ? -12.192 -1.885 17.369 1.00 86.69 158 VAL A N 1
ATOM 1176 C CA . VAL A 1 158 ? -12.762 -3.101 17.958 1.00 86.69 158 VAL A CA 1
ATOM 1177 C C . VAL A 1 158 ? -11.647 -4.032 18.408 1.00 86.69 158 VAL A C 1
ATOM 1179 O O . VAL A 1 158 ? -10.676 -4.220 17.675 1.00 86.69 158 VAL A O 1
ATOM 1182 N N . VAL A 1 159 ? -11.783 -4.627 19.590 1.00 86.56 159 VAL A N 1
ATOM 1183 C CA . VAL A 1 159 ? -10.862 -5.652 20.090 1.00 86.56 159 VAL A CA 1
ATOM 1184 C C . VAL A 1 159 ? -11.044 -6.924 19.268 1.00 86.56 159 VAL A C 1
ATOM 1186 O O . VAL A 1 159 ? -12.119 -7.523 19.253 1.00 86.56 159 VAL A O 1
ATOM 1189 N N . THR A 1 160 ? -9.994 -7.334 18.562 1.00 86.00 160 THR A N 1
ATOM 1190 C CA . THR A 1 160 ? -9.966 -8.542 17.728 1.00 86.00 160 THR A CA 1
ATOM 1191 C C . THR A 1 160 ? -9.329 -9.728 18.446 1.00 86.00 160 THR A C 1
ATOM 1193 O O . THR A 1 160 ? -9.685 -10.868 18.150 1.00 86.00 160 THR A O 1
ATOM 1196 N N . ALA A 1 161 ? -8.437 -9.489 19.413 1.00 83.06 161 ALA A N 1
ATOM 1197 C CA . ALA A 1 161 ? -7.882 -10.522 20.289 1.00 83.06 161 ALA A CA 1
ATOM 1198 C C . ALA A 1 161 ? -7.367 -9.935 21.613 1.00 83.06 161 ALA A C 1
ATOM 1200 O O . ALA A 1 161 ? -6.989 -8.768 21.678 1.00 83.06 161 ALA A O 1
ATOM 1201 N N . VAL A 1 162 ? -7.282 -10.771 22.647 1.00 81.56 162 VAL A N 1
ATOM 1202 C CA . VAL A 1 162 ? -6.527 -10.488 23.877 1.00 81.56 162 VAL A CA 1
ATOM 1203 C C . VAL A 1 162 ? -5.241 -11.309 23.798 1.00 81.56 162 VAL A C 1
ATOM 1205 O O . VAL A 1 162 ? -5.306 -12.525 23.627 1.00 81.56 162 VAL A O 1
ATOM 1208 N N . GLU A 1 163 ? -4.077 -10.655 23.804 1.00 73.06 163 GLU A N 1
ATOM 1209 C CA . GLU A 1 163 ? -2.798 -11.324 23.512 1.00 73.06 163 GLU A CA 1
ATOM 1210 C C . GLU A 1 163 ? -2.075 -11.867 24.742 1.00 73.06 163 GLU A C 1
ATOM 1212 O O . GLU A 1 163 ? -1.191 -12.713 24.605 1.00 73.06 163 GLU A O 1
ATOM 1217 N N . SER A 1 164 ? -2.416 -11.389 25.933 1.00 65.88 164 SER A N 1
ATOM 1218 C CA . SER A 1 164 ? -1.754 -11.789 27.168 1.00 65.88 164 SER A CA 1
ATOM 1219 C C . SER A 1 164 ? -2.747 -12.381 28.163 1.00 65.88 164 SER A C 1
ATOM 1221 O O . SER A 1 164 ? -3.895 -11.950 28.240 1.00 65.88 164 SER A O 1
ATOM 1223 N N . GLU A 1 165 ? -2.305 -13.374 28.941 1.00 61.91 165 GLU A N 1
ATOM 1224 C CA . GLU A 1 165 ? -3.136 -14.005 29.983 1.00 61.91 165 GLU A CA 1
ATOM 1225 C C . GLU A 1 165 ? -3.541 -13.020 31.090 1.00 61.91 165 GLU A C 1
ATOM 1227 O O . GLU A 1 165 ? -4.541 -13.228 31.769 1.00 61.91 165 GLU A O 1
ATOM 1232 N N . ASP A 1 166 ? -2.774 -11.941 31.258 1.00 65.56 166 ASP A N 1
ATOM 1233 C CA . ASP A 1 166 ? -3.058 -10.849 32.190 1.00 65.56 166 ASP A CA 1
ATOM 1234 C C . ASP A 1 166 ? -3.897 -9.718 31.568 1.00 65.56 166 ASP A C 1
ATOM 1236 O O . ASP A 1 166 ? -4.098 -8.685 32.209 1.00 65.56 166 ASP A O 1
ATOM 1240 N N . SER A 1 167 ? -4.340 -9.881 30.315 1.00 64.38 167 SER A N 1
ATOM 1241 C CA . SER A 1 167 ? -5.107 -8.892 29.549 1.00 64.38 167 SER A CA 1
ATOM 1242 C C . SER A 1 167 ? -4.468 -7.492 29.495 1.00 64.38 167 SER A C 1
ATOM 1244 O O . SER A 1 167 ? -5.141 -6.492 29.260 1.00 64.38 167 SER A O 1
ATOM 1246 N N . SER A 1 168 ? -3.150 -7.395 29.694 1.00 72.25 168 SER A N 1
ATOM 1247 C CA . SER A 1 168 ? -2.386 -6.146 29.588 1.00 72.25 168 SER A CA 1
ATOM 1248 C C . SER A 1 168 ? -2.184 -5.673 28.147 1.00 72.25 168 SER A C 1
ATOM 1250 O O . SER A 1 168 ? -1.771 -4.529 27.926 1.00 72.25 168 SER A O 1
ATOM 1252 N N . ARG A 1 169 ? -2.453 -6.547 27.165 1.00 76.88 169 ARG A N 1
ATOM 1253 C CA . ARG A 1 169 ? -2.309 -6.267 25.735 1.00 76.88 169 ARG A CA 1
ATOM 1254 C C . ARG A 1 169 ? -3.515 -6.762 24.954 1.00 76.88 169 ARG A C 1
ATOM 1256 O O . ARG A 1 169 ? -3.844 -7.950 24.971 1.00 76.88 169 ARG A O 1
ATOM 1263 N N . VAL A 1 170 ? -4.117 -5.853 24.199 1.00 82.12 170 VAL A N 1
ATOM 1264 C CA . VAL A 1 170 ? -5.238 -6.156 23.311 1.00 82.12 170 VAL A CA 1
ATOM 1265 C C . VAL A 1 170 ? -4.855 -5.849 21.878 1.00 82.12 170 VAL A C 1
ATOM 1267 O O . VAL A 1 170 ? -4.240 -4.829 21.581 1.00 82.12 170 VAL A O 1
ATOM 1270 N N . ARG A 1 171 ? -5.225 -6.744 20.974 1.00 83.56 171 ARG A N 1
ATOM 1271 C CA . ARG A 1 171 ? -5.158 -6.515 19.540 1.00 83.56 171 ARG A CA 1
ATOM 1272 C C . ARG A 1 171 ? -6.461 -5.864 19.109 1.00 83.56 171 ARG A C 1
ATOM 1274 O O . ARG A 1 171 ? -7.538 -6.370 19.420 1.00 83.56 171 ARG A O 1
ATOM 1281 N N . VAL A 1 172 ? -6.361 -4.744 18.412 1.00 83.94 172 VAL A N 1
ATOM 1282 C CA . VAL A 1 172 ? -7.495 -3.942 17.973 1.00 83.94 172 VAL A CA 1
ATOM 1283 C C . VAL A 1 172 ? -7.420 -3.654 16.488 1.00 83.94 172 VAL A C 1
ATOM 1285 O O . VAL A 1 172 ? -6.344 -3.449 15.939 1.00 83.94 172 VAL A O 1
ATOM 1288 N N . ARG A 1 173 ? -8.576 -3.551 15.844 1.00 86.31 173 ARG A N 1
ATOM 1289 C CA . ARG A 1 173 ? -8.703 -3.135 14.446 1.00 86.31 173 ARG A CA 1
ATOM 1290 C C . ARG A 1 173 ? -9.583 -1.905 14.355 1.00 86.31 173 ARG A C 1
ATOM 1292 O O . ARG A 1 173 ? -10.636 -1.850 14.989 1.00 86.31 173 ARG A O 1
ATOM 1299 N N . ARG A 1 174 ? -9.199 -0.932 13.532 1.00 82.69 174 ARG A N 1
ATOM 1300 C CA . ARG A 1 174 ? -10.042 0.240 13.288 1.00 82.69 174 ARG A CA 1
ATOM 1301 C C . ARG A 1 174 ? -11.282 -0.179 12.511 1.00 82.69 174 ARG A C 1
ATOM 1303 O O . ARG A 1 174 ? -11.187 -0.940 11.548 1.00 82.69 174 ARG A O 1
ATOM 1310 N N . LEU A 1 175 ? -12.438 0.339 12.902 1.00 80.12 175 LEU A N 1
ATOM 1311 C CA . LEU A 1 175 ? -13.664 0.158 12.142 1.00 80.12 175 LEU A CA 1
ATOM 1312 C C . LEU A 1 175 ? -13.682 1.098 10.937 1.00 80.12 175 LEU A C 1
ATOM 1314 O O . LEU A 1 175 ? -13.307 2.271 11.018 1.00 80.12 175 LEU A O 1
ATOM 1318 N N . SER A 1 176 ? -14.134 0.569 9.806 1.00 77.12 176 SER A N 1
ATOM 1319 C CA . SER A 1 176 ? -14.434 1.364 8.622 1.00 77.12 176 SER A CA 1
ATOM 1320 C C . SER A 1 176 ? -15.675 2.231 8.840 1.00 77.12 176 SER A C 1
ATOM 1322 O O . SER A 1 176 ? -16.505 1.981 9.717 1.00 77.12 176 SER A O 1
ATOM 1324 N N . ARG A 1 177 ? -15.843 3.244 7.988 1.00 76.50 177 ARG A N 1
ATOM 1325 C CA . ARG A 1 177 ? -17.046 4.083 7.987 1.00 76.50 177 ARG A CA 1
ATOM 1326 C C . ARG A 1 177 ? -18.326 3.264 7.788 1.00 76.50 177 ARG A C 1
ATOM 1328 O O . ARG A 1 177 ? -19.303 3.516 8.481 1.00 76.50 177 ARG A O 1
ATOM 1335 N N . GLU A 1 178 ? -18.303 2.284 6.888 1.00 75.06 178 GLU A N 1
ATOM 1336 C CA . GLU A 1 178 ? -19.442 1.399 6.611 1.00 75.06 178 GLU A CA 1
ATOM 1337 C C . GLU A 1 178 ? -19.824 0.574 7.847 1.00 75.06 178 GLU A C 1
ATOM 1339 O O . GLU A 1 178 ? -20.999 0.488 8.193 1.00 75.06 178 GLU A O 1
ATOM 1344 N N . GLU A 1 179 ? -18.836 0.030 8.566 1.00 79.00 179 GLU A N 1
ATOM 1345 C CA . GLU A 1 179 ? -19.068 -0.686 9.825 1.00 79.00 179 GLU A CA 1
ATOM 1346 C C . GLU A 1 179 ? -19.656 0.242 10.898 1.00 79.00 179 GLU A C 1
ATOM 1348 O O . GLU A 1 179 ? -20.616 -0.126 11.572 1.00 79.00 179 GLU A O 1
ATOM 1353 N N . ILE A 1 180 ? -19.144 1.470 11.029 1.00 81.25 180 ILE A N 1
ATOM 1354 C CA . ILE A 1 180 ? -19.679 2.468 11.969 1.00 81.25 180 ILE A CA 1
ATOM 1355 C C . ILE A 1 180 ? -21.135 2.822 11.627 1.00 81.25 180 ILE A C 1
ATOM 1357 O O . ILE A 1 180 ? -21.983 2.909 12.518 1.00 81.25 180 ILE A O 1
ATOM 1361 N N . GLU A 1 181 ? -21.445 3.024 10.347 1.00 80.94 181 GLU A N 1
ATOM 1362 C CA . GLU A 1 181 ? -22.799 3.331 9.880 1.00 80.94 181 GLU A CA 1
ATOM 1363 C C . GLU A 1 181 ? -23.757 2.149 10.102 1.00 80.94 181 GLU A C 1
ATOM 1365 O O . GLU A 1 181 ? -24.863 2.350 10.610 1.00 80.94 181 GLU A O 1
ATOM 1370 N N . ALA A 1 182 ? -23.319 0.914 9.836 1.00 79.44 182 ALA A N 1
ATOM 1371 C CA . ALA A 1 182 ? -24.094 -0.296 10.113 1.00 79.44 182 ALA A CA 1
ATOM 1372 C C . ALA A 1 182 ? -24.393 -0.472 11.616 1.00 79.44 182 ALA A C 1
ATOM 1374 O O . ALA A 1 182 ? -25.506 -0.848 12.002 1.00 79.44 182 ALA A O 1
ATOM 1375 N N . LEU A 1 183 ? -23.428 -0.146 12.483 1.00 79.00 183 LEU A N 1
ATOM 1376 C CA . LEU A 1 183 ? -23.604 -0.168 13.937 1.00 79.00 183 LEU A CA 1
ATOM 1377 C C . LEU A 1 183 ? -24.620 0.874 14.420 1.00 79.00 183 LEU A C 1
ATOM 1379 O O . LEU A 1 183 ? -25.467 0.564 15.260 1.00 79.00 183 LEU A O 1
ATOM 1383 N N . ARG A 1 184 ? -24.578 2.092 13.868 1.00 76.62 184 ARG A N 1
ATOM 1384 C CA . ARG A 1 184 ? -25.552 3.154 14.176 1.00 76.62 184 ARG A CA 1
ATOM 1385 C C . ARG A 1 184 ? -26.961 2.789 13.706 1.00 76.62 184 ARG A C 1
ATOM 1387 O O . ARG A 1 184 ? -27.921 3.020 14.437 1.00 76.62 184 ARG A O 1
ATOM 1394 N N . GLY A 1 185 ? -27.081 2.171 12.530 1.00 67.06 185 GLY A N 1
ATOM 1395 C CA . GLY A 1 185 ? -28.358 1.666 12.020 1.00 67.06 185 GLY A CA 1
ATOM 1396 C C . GLY A 1 185 ? -28.957 0.568 12.904 1.00 67.06 185 GLY A C 1
ATOM 1397 O O . GLY A 1 185 ? -30.157 0.571 13.166 1.00 67.06 185 GLY A O 1
ATOM 1398 N N . SER A 1 186 ? -28.114 -0.320 13.439 1.00 61.44 186 SER A N 1
ATOM 1399 C CA . SER A 1 186 ? -28.544 -1.422 14.313 1.00 61.44 186 SER A CA 1
ATOM 1400 C C . SER A 1 186 ? -29.009 -0.945 15.697 1.00 61.44 186 SER A C 1
ATOM 1402 O O . SER A 1 186 ? -29.989 -1.462 16.225 1.00 61.44 186 SER A O 1
ATOM 1404 N N . ALA A 1 187 ? -28.368 0.082 16.267 1.00 58.75 187 ALA A N 1
ATOM 1405 C CA . ALA A 1 187 ? -28.785 0.685 17.541 1.00 58.75 187 ALA A CA 1
ATOM 1406 C C . ALA A 1 187 ? -30.135 1.429 17.444 1.00 58.75 187 ALA A C 1
ATOM 1408 O O . ALA A 1 187 ? -30.893 1.494 18.413 1.00 58.75 187 ALA A O 1
ATOM 1409 N N . CYS A 1 188 ? -30.466 1.958 16.262 1.00 47.69 188 CYS A N 1
ATOM 1410 C CA . CYS A 1 188 ? -31.739 2.635 16.010 1.00 47.69 188 CYS A CA 1
ATOM 1411 C C . CYS A 1 188 ? -32.910 1.640 15.861 1.00 47.69 188 CYS A C 1
ATOM 1413 O O . CYS A 1 188 ? -34.039 1.950 16.231 1.00 47.69 188 CYS A O 1
ATOM 1415 N N . ALA A 1 189 ? -32.640 0.414 15.398 1.00 48.94 189 ALA A N 1
ATOM 1416 C CA . ALA A 1 189 ? -33.645 -0.646 15.310 1.00 48.94 189 ALA A CA 1
ATOM 1417 C C . ALA A 1 189 ? -34.027 -1.237 16.683 1.00 48.94 189 ALA A C 1
ATOM 1419 O O . ALA A 1 189 ? -35.152 -1.687 16.856 1.00 48.94 189 ALA A O 1
ATOM 1420 N N . GLN A 1 190 ? -33.121 -1.201 17.667 1.00 48.41 190 GLN A N 1
ATOM 1421 C CA . GLN A 1 190 ? -33.337 -1.785 19.002 1.00 48.41 190 GLN A CA 1
ATOM 1422 C C . GLN A 1 190 ? -34.065 -0.862 19.992 1.00 48.41 190 GLN A C 1
ATOM 1424 O O . GLN A 1 190 ? -34.436 -1.298 21.074 1.00 48.41 190 GLN A O 1
ATOM 1429 N N . THR A 1 191 ? -34.284 0.410 19.649 1.00 44.97 191 THR A N 1
ATOM 1430 C CA . THR A 1 191 ? -35.039 1.369 20.482 1.00 44.97 191 THR A CA 1
ATOM 1431 C C . THR A 1 191 ? -36.505 1.521 20.055 1.00 44.97 191 THR A C 1
ATOM 1433 O O . THR A 1 191 ? -37.194 2.414 20.540 1.00 44.97 191 THR A O 1
ATOM 1436 N N . SER A 1 192 ? -36.984 0.655 19.152 1.00 45.12 192 SER A N 1
ATOM 1437 C CA . SER A 1 192 ? -38.353 0.681 18.608 1.00 45.12 192 SER A CA 1
ATOM 1438 C C . SER A 1 192 ? -39.244 -0.487 19.070 1.00 45.12 192 SER A C 1
ATOM 1440 O O . SER A 1 192 ? -40.296 -0.697 18.466 1.00 45.12 192 SER A O 1
ATOM 1442 N N . GLU A 1 193 ? -38.852 -1.231 20.110 1.00 38.81 193 GLU A N 1
ATOM 1443 C CA . GLU A 1 193 ? -39.692 -2.257 20.764 1.00 38.81 193 GLU A CA 1
ATOM 1444 C C . GLU A 1 193 ? -40.212 -1.797 22.131 1.00 38.81 193 GLU A C 1
ATOM 1446 O O . GLU A 1 193 ? -39.423 -1.203 22.903 1.00 38.81 193 GLU A O 1
#

Organism: Streptomyces spectabilis (NCBI:txid68270)

Radius of gyration: 21.04 Å; Cα contacts (8 Å, |Δi|>4): 324; chains: 1; bounding box: 66×31×57 Å

Solvent-accessible surface area (backbone atoms only — not comparable to full-atom values): 11404 Å² total; per-residue (Å²): 129,66,67,50,72,42,29,54,82,53,97,56,38,72,40,69,58,84,21,22,69,48,67,77,66,56,96,87,54,81,72,80,56,60,74,35,69,41,66,26,48,41,74,27,30,36,32,35,53,88,64,82,82,77,87,74,58,76,92,47,90,74,57,46,48,52,30,67,54,25,53,41,25,63,69,75,42,78,51,70,90,60,68,77,39,51,10,81,85,81,64,44,80,21,60,57,88,44,34,32,72,65,64,28,38,56,54,34,64,68,47,49,60,44,69,45,70,43,77,47,42,55,87,68,58,81,60,98,67,88,73,81,54,56,64,76,64,50,71,70,39,74,47,78,35,88,58,71,46,89,93,44,70,55,46,51,28,31,29,73,39,69,78,38,99,75,26,52,29,36,27,28,27,36,57,48,71,67,56,52,51,54,52,54,56,53,59,60,62,70,73,73,120